Protein AF-A0A950J9W9-F1 (afdb_monomer_lite)

Radius of gyration: 36.57 Å; chains: 1; bounding box: 72×40×115 Å

Structure (mmCIF, N/CA/C/O backbone):
data_AF-A0A950J9W9-F1
#
_entry.id   AF-A0A950J9W9-F1
#
loop_
_atom_site.group_PDB
_atom_site.id
_atom_site.type_symbol
_atom_site.label_atom_id
_atom_site.label_alt_id
_atom_site.label_comp_id
_atom_site.label_asym_id
_atom_site.label_entity_id
_atom_site.label_seq_id
_atom_site.pdbx_PDB_ins_code
_atom_site.Cartn_x
_atom_site.Cartn_y
_atom_site.Cartn_z
_atom_site.occupancy
_atom_site.B_iso_or_equiv
_atom_site.auth_seq_id
_atom_site.auth_comp_id
_atom_site.auth_asym_id
_atom_site.auth_atom_id
_atom_site.pdbx_PDB_model_num
ATOM 1 N N . MET A 1 1 ? -28.286 -9.639 16.528 1.00 70.62 1 MET A N 1
ATOM 2 C CA . MET A 1 1 ? -27.445 -10.030 15.372 1.00 70.62 1 MET A CA 1
ATOM 3 C C . MET A 1 1 ? -26.321 -9.030 15.111 1.00 70.62 1 MET A C 1
ATOM 5 O O . MET A 1 1 ? -25.181 -9.459 15.050 1.00 70.62 1 MET A O 1
ATOM 9 N N . THR A 1 2 ? -26.588 -7.722 15.050 1.00 76.62 2 THR A N 1
ATOM 10 C CA . THR A 1 2 ? -25.563 -6.673 14.835 1.00 76.62 2 THR A CA 1
ATOM 11 C C . THR A 1 2 ? -24.412 -6.695 15.847 1.00 76.62 2 THR A C 1
ATOM 13 O O . THR A 1 2 ? -23.256 -6.643 15.444 1.00 76.62 2 THR A O 1
ATOM 16 N N . ALA A 1 3 ? -24.704 -6.865 17.142 1.00 80.56 3 ALA A N 1
ATOM 17 C CA . ALA A 1 3 ? -23.671 -6.970 18.179 1.00 80.56 3 ALA A CA 1
ATOM 18 C C . ALA A 1 3 ? -22.733 -8.172 17.964 1.00 80.56 3 ALA A C 1
ATOM 20 O O . ALA A 1 3 ? -21.520 -8.031 18.060 1.00 80.56 3 ALA A O 1
ATOM 21 N N . ALA A 1 4 ? -23.285 -9.337 17.607 1.00 82.19 4 ALA A N 1
ATOM 22 C CA . ALA A 1 4 ? -22.503 -10.549 17.353 1.00 82.19 4 ALA A CA 1
ATOM 23 C C . ALA A 1 4 ? -21.588 -10.401 16.126 1.00 82.19 4 ALA A C 1
ATOM 25 O O . ALA A 1 4 ? -20.446 -10.847 16.157 1.00 82.19 4 ALA A O 1
ATOM 26 N N . VAL A 1 5 ? -22.070 -9.730 15.072 1.00 82.12 5 VAL A N 1
ATOM 27 C CA . VAL A 1 5 ? -21.247 -9.392 13.902 1.00 82.12 5 VAL A CA 1
ATOM 28 C C . VAL A 1 5 ? -20.118 -8.438 14.299 1.00 82.12 5 VAL A C 1
ATOM 30 O O . VAL A 1 5 ? -18.979 -8.677 13.919 1.00 82.12 5 VAL A O 1
ATOM 33 N N . GLY A 1 6 ? -20.399 -7.413 15.113 1.00 79.62 6 GLY A N 1
ATOM 34 C CA . GLY A 1 6 ? -19.379 -6.490 15.625 1.00 79.62 6 GLY A CA 1
ATOM 35 C C . GLY A 1 6 ? -18.277 -7.200 16.418 1.00 79.62 6 GLY A C 1
ATOM 36 O O . GLY A 1 6 ? -17.106 -7.057 16.081 1.00 79.62 6 GLY A O 1
ATOM 37 N N . LEU A 1 7 ? -18.664 -8.040 17.384 1.00 85.25 7 LEU A N 1
ATOM 38 C CA . LEU A 1 7 ? -17.753 -8.875 18.179 1.00 85.25 7 LEU A CA 1
ATOM 39 C C . LEU A 1 7 ? -16.868 -9.765 17.293 1.00 85.25 7 LEU A C 1
ATOM 41 O O . LEU A 1 7 ? -15.654 -9.828 17.483 1.00 85.25 7 LEU A O 1
ATOM 45 N N . TYR A 1 8 ? -17.465 -10.439 16.305 1.00 87.50 8 TYR A N 1
ATOM 46 C CA . TYR A 1 8 ? -16.731 -11.306 15.384 1.00 87.50 8 TYR A CA 1
ATOM 47 C C . TYR A 1 8 ? -15.742 -10.527 14.512 1.00 87.50 8 TYR A C 1
ATOM 49 O O . TYR A 1 8 ? -14.589 -10.940 14.378 1.00 87.50 8 TYR A O 1
ATOM 57 N N . LEU A 1 9 ? -16.173 -9.407 13.923 1.00 81.19 9 LEU A N 1
ATOM 58 C CA . LEU A 1 9 ? -15.321 -8.570 13.077 1.00 81.19 9 LEU A CA 1
ATOM 59 C C . LEU A 1 9 ? -14.144 -8.004 13.872 1.00 81.19 9 LEU A C 1
ATOM 61 O O . LEU A 1 9 ? -13.006 -8.084 13.411 1.00 81.19 9 LEU A O 1
ATOM 65 N N . ASN A 1 10 ? -14.399 -7.504 15.082 1.00 83.06 10 ASN A N 1
ATOM 66 C CA . ASN A 1 10 ? -13.369 -6.944 15.946 1.00 83.06 10 ASN A CA 1
ATOM 67 C C . ASN A 1 10 ? -12.344 -8.007 16.377 1.00 83.06 10 ASN A C 1
ATOM 69 O O . ASN A 1 10 ? -11.137 -7.803 16.250 1.00 83.06 10 ASN A O 1
ATOM 73 N N . ALA A 1 11 ? -12.813 -9.185 16.798 1.00 86.38 11 ALA A N 1
ATOM 74 C CA . ALA A 1 11 ? -11.948 -10.301 17.178 1.00 86.38 11 ALA A CA 1
ATOM 75 C C . ALA A 1 11 ? -11.114 -10.822 15.999 1.00 86.38 11 ALA A C 1
ATOM 77 O O . ALA A 1 11 ? -9.908 -11.033 16.133 1.00 86.38 11 ALA A O 1
ATOM 78 N N . SER A 1 12 ? -11.743 -10.985 14.830 1.00 84.69 12 SER A N 1
ATOM 79 C CA . SER A 1 12 ? -11.080 -11.443 13.603 1.00 84.69 12 SER A CA 1
ATOM 80 C C . SER A 1 12 ? -10.023 -10.452 13.132 1.00 84.69 12 SER A C 1
ATOM 82 O O . SER A 1 12 ? -8.966 -10.846 12.645 1.00 84.69 12 SER A O 1
ATOM 84 N N . PHE A 1 13 ? -10.293 -9.156 13.276 1.00 81.69 13 PHE A N 1
ATOM 85 C CA . PHE A 1 13 ? -9.339 -8.113 12.940 1.00 81.69 13 PHE A CA 1
ATOM 86 C C . PHE A 1 13 ? -8.160 -8.081 13.908 1.00 81.69 13 PHE A C 1
ATOM 88 O O . PHE A 1 13 ? -7.008 -8.056 13.478 1.00 81.69 13 PHE A O 1
ATOM 95 N N . LEU A 1 14 ? -8.431 -8.141 15.212 1.00 80.62 14 LEU A N 1
ATOM 96 C CA . LEU A 1 14 ? -7.387 -8.123 16.229 1.00 80.62 14 LEU A CA 1
ATOM 97 C C . LEU A 1 14 ? -6.480 -9.353 16.162 1.00 80.62 14 LEU A C 1
ATOM 99 O O . LEU A 1 14 ? -5.267 -9.215 16.320 1.00 80.62 14 LEU A O 1
ATOM 103 N N . TRP A 1 15 ? -7.031 -10.518 15.811 1.00 86.75 15 TRP A N 1
ATOM 104 C CA . TRP A 1 15 ? -6.250 -11.721 15.518 1.00 86.75 15 TRP A CA 1
ATOM 105 C C . TRP A 1 15 ? -5.151 -11.474 14.476 1.00 86.75 15 TRP A C 1
ATOM 107 O O . TRP A 1 15 ? -4.017 -11.918 14.655 1.00 86.75 15 TRP A O 1
ATOM 117 N N . LYS A 1 16 ? -5.457 -10.726 13.404 1.00 82.31 16 LYS A N 1
ATOM 118 C CA . LYS A 1 16 ? -4.516 -10.456 12.302 1.00 82.31 16 LYS A CA 1
ATOM 119 C C . LYS A 1 16 ? -3.313 -9.593 12.710 1.00 82.31 16 LYS A C 1
ATOM 121 O O . LYS A 1 16 ? -2.330 -9.569 11.977 1.00 82.31 16 LYS A O 1
ATOM 126 N N . PHE A 1 17 ? -3.347 -8.912 13.860 1.00 76.62 17 PHE A N 1
ATOM 127 C CA . PHE A 1 17 ? -2.175 -8.185 14.372 1.00 76.62 17 PHE A CA 1
ATOM 128 C C . PHE A 1 17 ? -1.159 -9.078 15.085 1.00 76.62 17 PHE A C 1
ATOM 130 O O . PHE A 1 17 ? -0.028 -8.647 15.322 1.00 76.62 17 PHE A O 1
ATOM 137 N N . GLY A 1 18 ? -1.534 -10.312 15.426 1.00 77.44 18 GLY A N 1
ATOM 138 C CA . GLY A 1 18 ? -0.594 -11.289 15.945 1.00 77.44 18 GLY A CA 1
ATOM 139 C C . GLY A 1 18 ? 0.428 -11.668 14.881 1.00 77.44 18 GLY A C 1
ATOM 140 O O . GLY A 1 18 ? 0.075 -12.227 13.848 1.00 77.44 18 GLY A O 1
ATOM 141 N N . ARG A 1 19 ? 1.715 -11.405 15.135 1.00 74.00 19 ARG A N 1
ATOM 142 C CA . ARG A 1 19 ? 2.803 -11.917 14.276 1.00 74.00 19 ARG A CA 1
ATOM 143 C C . ARG A 1 19 ? 2.984 -13.431 14.416 1.00 74.00 19 ARG A C 1
ATOM 145 O O . ARG A 1 19 ? 3.614 -14.059 13.573 1.00 74.00 19 ARG A O 1
ATOM 152 N N . THR A 1 20 ? 2.448 -14.000 15.491 1.00 86.38 20 THR A N 1
ATOM 153 C CA . THR A 1 20 ? 2.426 -15.431 15.803 1.00 86.38 20 THR A CA 1
ATOM 154 C C . THR A 1 20 ? 0.989 -15.865 16.082 1.00 86.38 20 THR A C 1
ATOM 156 O O . THR A 1 20 ? 0.153 -15.035 16.444 1.00 86.38 20 THR A O 1
ATOM 159 N N . SER A 1 21 ? 0.694 -17.164 15.965 1.00 87.62 21 SER A N 1
ATOM 160 C CA . SER A 1 21 ? -0.635 -17.696 16.307 1.00 87.62 21 SER A CA 1
ATOM 161 C C . SER A 1 21 ? -1.025 -17.357 17.750 1.00 87.62 21 SER A C 1
ATOM 163 O O . SER A 1 21 ? -2.139 -16.909 17.995 1.00 87.62 21 SER A O 1
ATOM 165 N N . GLU A 1 22 ? -0.085 -17.484 18.688 1.00 87.44 22 GLU A N 1
ATOM 166 C CA . GLU A 1 22 ? -0.292 -17.184 20.108 1.00 87.44 22 GLU A CA 1
ATOM 167 C C . GLU A 1 22 ? -0.648 -15.711 20.348 1.00 87.44 22 GLU A C 1
ATOM 169 O O . GLU A 1 22 ? -1.631 -15.415 21.027 1.00 87.44 22 GLU A O 1
ATOM 174 N N . SER A 1 23 ? 0.096 -14.774 19.746 1.00 79.88 23 SER A N 1
ATOM 175 C CA . SER A 1 23 ? -0.214 -13.341 19.870 1.00 79.88 23 SER A CA 1
ATOM 176 C C . SER A 1 23 ? -1.547 -12.977 19.209 1.00 79.88 23 SER A C 1
ATOM 178 O O . SER A 1 23 ? -2.263 -12.118 19.723 1.00 79.88 23 SER A O 1
ATOM 180 N N . GLY A 1 24 ? -1.925 -13.673 18.132 1.00 85.31 24 GLY A N 1
ATOM 181 C CA . GLY A 1 24 ? -3.229 -13.519 17.484 1.00 85.31 24 GLY A CA 1
ATOM 182 C C . GLY A 1 24 ? -4.386 -13.902 18.407 1.00 85.31 24 GLY A C 1
ATOM 183 O O . GLY A 1 24 ? -5.331 -13.124 18.556 1.00 85.31 24 GLY A O 1
ATOM 184 N N . VAL A 1 25 ? -4.282 -15.044 19.103 1.00 91.06 25 VAL A N 1
ATOM 185 C CA . VAL A 1 25 ? -5.278 -15.467 20.109 1.00 91.06 25 VAL A CA 1
ATOM 186 C C . VAL A 1 25 ? -5.433 -14.400 21.184 1.00 91.06 25 VAL A C 1
ATOM 188 O O . VAL A 1 25 ? -6.555 -13.998 21.492 1.00 91.06 25 VAL A O 1
ATOM 191 N N . VAL A 1 26 ? -4.317 -13.919 21.736 1.00 86.94 26 VAL A N 1
ATOM 192 C CA . VAL A 1 26 ? -4.333 -12.926 22.818 1.00 86.94 26 VAL A CA 1
ATOM 193 C C . VAL A 1 26 ? -5.053 -11.654 22.374 1.00 86.94 26 VAL A C 1
ATOM 195 O O . VAL A 1 26 ? -5.950 -11.187 23.076 1.00 86.94 26 VAL A O 1
ATOM 198 N N . PHE A 1 27 ? -4.732 -11.117 21.195 1.00 81.94 27 PHE A N 1
ATOM 199 C CA . PHE A 1 27 ? -5.388 -9.906 20.703 1.00 81.94 27 PHE A CA 1
ATOM 200 C C . PHE A 1 27 ? -6.873 -10.110 20.400 1.00 81.94 27 PHE A C 1
ATOM 202 O O . PHE A 1 27 ? -7.680 -9.244 20.737 1.00 81.94 27 PHE A O 1
ATOM 209 N N . ALA A 1 28 ? -7.258 -11.253 19.830 1.00 87.50 28 ALA A N 1
ATOM 210 C CA . ALA A 1 28 ? -8.664 -11.567 19.587 1.00 87.50 28 ALA A CA 1
ATOM 211 C C . ALA A 1 28 ? -9.473 -11.631 20.892 1.00 87.50 28 ALA A C 1
ATOM 213 O O . ALA A 1 28 ? -10.564 -11.064 20.973 1.00 87.50 28 ALA A O 1
ATOM 214 N N . VAL A 1 29 ? -8.920 -12.265 21.933 1.00 90.44 29 VAL A N 1
ATOM 215 C CA . VAL A 1 29 ? -9.549 -12.338 23.261 1.00 90.44 29 VAL A CA 1
ATOM 216 C C . VAL A 1 29 ? -9.677 -10.949 23.882 1.00 90.44 29 VAL A C 1
ATOM 218 O O . VAL A 1 29 ? -10.748 -10.605 24.378 1.00 90.44 29 VAL A O 1
ATOM 221 N N . VAL A 1 30 ? -8.628 -10.122 23.813 1.00 84.44 30 VAL A N 1
ATOM 222 C CA . VAL A 1 30 ? -8.673 -8.730 24.294 1.00 84.44 30 VAL A CA 1
ATOM 223 C C . VAL A 1 30 ? -9.768 -7.935 23.576 1.00 84.44 30 VAL A C 1
ATOM 225 O O . VAL A 1 30 ? -10.511 -7.196 24.225 1.00 84.44 30 VAL A O 1
ATOM 228 N N . GLY A 1 31 ? -9.926 -8.127 22.265 1.00 84.69 31 GLY A N 1
ATOM 229 C CA . GLY A 1 31 ? -11.013 -7.541 21.478 1.00 84.69 31 GLY A CA 1
ATOM 230 C C . GLY A 1 31 ? -12.400 -7.932 21.973 1.00 84.69 31 GLY A C 1
ATOM 231 O O . GLY A 1 31 ? -13.208 -7.066 22.304 1.00 84.69 31 GLY A O 1
ATOM 232 N N . LEU A 1 32 ? -12.649 -9.239 22.100 1.00 89.12 32 LEU A N 1
ATOM 233 C CA . LEU A 1 32 ? -13.927 -9.768 22.590 1.00 89.12 32 LEU A CA 1
ATOM 234 C C . LEU A 1 32 ? -14.270 -9.257 23.991 1.00 89.12 32 LEU A C 1
ATOM 236 O O . LEU A 1 32 ? -15.418 -8.900 24.263 1.00 89.12 32 LEU A O 1
ATOM 240 N N . VAL A 1 33 ? -13.279 -9.211 24.883 1.00 86.69 33 VAL A N 1
ATOM 241 C CA . VAL A 1 33 ? -13.451 -8.675 26.237 1.00 86.69 33 VAL A CA 1
ATOM 242 C C . VAL A 1 33 ? -13.801 -7.190 26.176 1.00 86.69 33 VAL A C 1
ATOM 244 O O . VAL A 1 33 ? -14.748 -6.772 26.837 1.00 86.69 33 VAL A O 1
ATOM 247 N N . THR A 1 34 ? -13.104 -6.406 25.351 1.00 83.44 34 THR A N 1
ATOM 248 C CA . THR A 1 34 ? -13.356 -4.963 25.193 1.00 83.44 34 THR A CA 1
ATOM 249 C C . THR A 1 34 ? -14.779 -4.691 24.704 1.00 83.44 34 THR A C 1
ATOM 251 O O . THR A 1 34 ? -15.475 -3.852 25.275 1.00 83.44 34 THR A O 1
ATOM 254 N N . ASP A 1 35 ? -15.260 -5.456 23.725 1.00 86.56 35 ASP A N 1
ATOM 255 C CA . ASP A 1 35 ? -16.629 -5.322 23.215 1.00 86.56 35 ASP A CA 1
ATOM 256 C C . ASP A 1 35 ? -17.686 -5.805 24.212 1.00 86.56 35 ASP A C 1
ATOM 258 O O . ASP A 1 35 ? -18.763 -5.228 24.343 1.00 86.56 35 ASP A O 1
ATOM 262 N N . THR A 1 36 ? -17.388 -6.853 24.977 1.00 87.81 36 THR A N 1
ATOM 263 C CA . THR A 1 36 ? -18.293 -7.295 26.045 1.00 87.81 36 THR A CA 1
ATOM 264 C C . THR A 1 36 ? -18.419 -6.216 27.121 1.00 87.81 36 THR A C 1
ATOM 266 O O . THR A 1 36 ? -19.516 -5.947 27.615 1.00 87.81 36 THR A O 1
ATOM 269 N N . ILE A 1 37 ? -17.308 -5.554 27.456 1.00 84.56 37 ILE A N 1
ATOM 270 C CA . ILE A 1 37 ? -17.288 -4.433 28.394 1.00 84.56 37 ILE A CA 1
ATOM 271 C C . ILE A 1 37 ? -18.156 -3.288 27.870 1.00 84.56 37 ILE A C 1
ATOM 273 O O . ILE A 1 37 ? -19.017 -2.822 28.612 1.00 84.56 37 ILE A O 1
ATOM 277 N N . THR A 1 38 ? -17.993 -2.858 26.614 1.00 84.94 38 THR A N 1
ATOM 278 C CA . THR A 1 38 ? -18.795 -1.754 26.049 1.00 84.94 38 THR A CA 1
ATOM 279 C C . THR A 1 38 ? -20.291 -2.059 26.025 1.00 84.94 38 THR A C 1
ATOM 281 O O . THR A 1 38 ? -21.091 -1.144 26.207 1.00 84.94 38 THR A O 1
ATOM 284 N N . LEU A 1 39 ? -20.687 -3.327 25.882 1.00 87.38 39 LEU A N 1
ATOM 285 C CA . LEU A 1 39 ? -22.093 -3.734 25.941 1.00 87.38 39 LEU A CA 1
ATOM 286 C C . LEU A 1 39 ? -22.673 -3.710 27.363 1.00 87.38 39 LEU A C 1
ATOM 288 O O . LEU A 1 39 ? -23.832 -3.339 27.551 1.00 87.38 39 LEU A O 1
ATOM 292 N N . VAL A 1 40 ? -21.893 -4.109 28.371 1.00 88.25 40 VAL A N 1
ATOM 293 C CA . VAL A 1 40 ? -22.384 -4.271 29.751 1.00 88.25 40 VAL A CA 1
ATOM 294 C C . VAL A 1 40 ? -22.274 -2.978 30.565 1.00 88.25 40 VAL A C 1
ATOM 296 O O . VAL A 1 40 ? -23.136 -2.703 31.405 1.00 88.25 40 VAL A O 1
ATOM 299 N N . LEU A 1 41 ? -21.240 -2.164 30.327 1.00 86.88 41 LEU A N 1
ATOM 300 C CA . LEU A 1 41 ? -20.940 -1.001 31.165 1.00 86.88 41 LEU A CA 1
ATOM 301 C C . LEU A 1 41 ? -22.046 0.071 31.218 1.00 86.88 41 LEU A C 1
ATOM 303 O O . LEU A 1 41 ? -22.291 0.598 32.302 1.00 86.88 41 LEU A O 1
ATOM 307 N N . PRO A 1 42 ? -22.755 0.407 30.123 1.00 88.94 42 PRO A N 1
ATOM 308 C CA . PRO A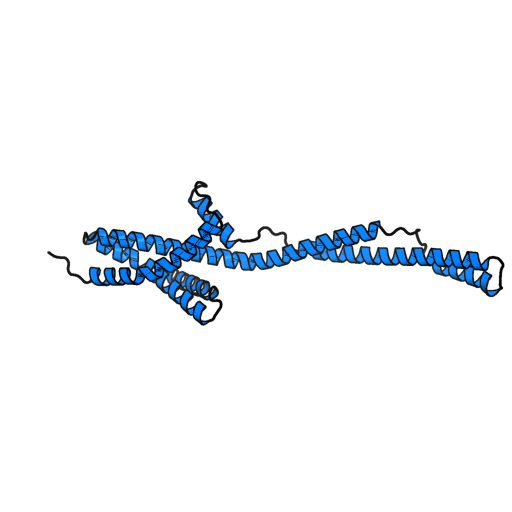 1 42 ? -23.821 1.408 30.175 1.00 88.94 42 PRO A CA 1
ATOM 309 C C . PRO A 1 42 ? -24.925 1.040 31.171 1.00 88.94 42 PRO A C 1
ATOM 311 O O . PRO A 1 42 ? -25.377 1.883 31.947 1.00 88.94 42 PRO A O 1
ATOM 314 N N . ALA A 1 43 ? -25.315 -0.239 31.207 1.00 89.62 43 ALA A N 1
ATOM 315 C CA . ALA A 1 43 ? -26.334 -0.725 32.129 1.00 89.62 43 ALA A CA 1
ATOM 316 C C . ALA A 1 43 ? -25.849 -0.671 33.588 1.00 89.62 43 ALA A C 1
ATOM 318 O O . ALA A 1 43 ? -26.592 -0.238 34.471 1.00 89.62 43 ALA A O 1
ATOM 319 N N . THR A 1 44 ? -24.594 -1.054 33.856 1.00 89.12 44 THR A N 1
ATOM 320 C CA . THR A 1 44 ? -24.036 -1.010 35.219 1.00 89.12 44 THR A CA 1
ATOM 321 C C . THR A 1 44 ? -23.881 0.423 35.723 1.00 89.12 44 THR A C 1
ATOM 323 O O . THR A 1 44 ? -24.225 0.703 36.872 1.00 89.12 44 THR A O 1
ATOM 326 N N . VAL A 1 45 ? -23.450 1.347 34.859 1.00 90.81 45 VAL A N 1
ATOM 327 C CA . VAL A 1 45 ? -23.366 2.782 35.156 1.00 90.81 45 VAL A CA 1
ATOM 328 C C . VAL A 1 45 ? -24.740 3.352 35.496 1.00 90.81 45 VAL A C 1
ATOM 330 O O . VAL A 1 45 ? -24.865 4.034 36.513 1.00 90.81 45 VAL A O 1
ATOM 333 N N . MET A 1 46 ? -25.782 3.036 34.717 1.00 90.38 46 MET A N 1
ATOM 334 C CA . MET A 1 46 ? -27.147 3.496 35.011 1.00 90.38 46 MET A CA 1
ATOM 335 C C . MET A 1 46 ? -27.632 3.012 36.382 1.00 90.38 46 MET A C 1
ATOM 337 O O . MET A 1 46 ? -28.161 3.805 37.162 1.00 90.38 46 MET A O 1
ATOM 341 N N . VAL A 1 47 ? -27.402 1.740 36.721 1.00 90.62 47 VAL A N 1
ATOM 342 C CA . VAL A 1 47 ? -27.787 1.188 38.031 1.00 90.62 47 VAL A CA 1
ATOM 343 C C . VAL A 1 47 ? -27.006 1.850 39.171 1.00 90.62 47 VAL A C 1
ATOM 345 O O . VAL A 1 47 ? -27.586 2.195 40.202 1.00 90.62 47 VAL A O 1
ATOM 348 N N . LEU A 1 48 ? -25.697 2.065 39.007 1.00 88.88 48 LEU A N 1
ATOM 349 C CA . LEU A 1 48 ? -24.865 2.745 40.008 1.00 88.88 48 LEU A CA 1
ATOM 350 C C . LEU A 1 48 ? -25.289 4.202 40.210 1.00 88.88 48 LEU A C 1
ATOM 352 O O . LEU A 1 48 ? -25.308 4.684 41.346 1.00 88.88 48 LEU A O 1
ATOM 356 N N . TRP A 1 49 ? -25.668 4.878 39.126 1.00 91.50 49 TRP A N 1
ATOM 357 C CA . TRP A 1 49 ? -26.185 6.239 39.163 1.00 91.50 49 TRP A CA 1
ATOM 358 C C . TRP A 1 49 ? -27.511 6.316 39.926 1.00 91.50 49 TRP A C 1
ATOM 360 O O . TRP A 1 49 ? -27.649 7.142 40.827 1.00 91.50 49 TRP A O 1
ATOM 370 N N . GLN A 1 50 ? -28.453 5.409 39.636 1.00 92.75 50 GLN A N 1
ATOM 371 C CA . GLN A 1 50 ? -29.739 5.315 40.340 1.00 92.75 50 GLN A CA 1
ATOM 372 C C . GLN A 1 50 ? -29.577 4.989 41.832 1.00 92.75 50 GLN A C 1
ATOM 374 O O . GLN A 1 50 ? -30.341 5.479 42.656 1.00 92.75 50 GLN A O 1
ATOM 379 N N . ARG A 1 51 ? -28.552 4.210 42.202 1.00 90.38 51 ARG A N 1
ATOM 380 C CA . ARG A 1 51 ? -28.206 3.906 43.604 1.00 90.38 51 ARG A CA 1
ATOM 381 C C . ARG A 1 51 ? -27.394 5.010 44.294 1.00 90.38 51 ARG A C 1
ATOM 383 O O . ARG A 1 51 ? -26.804 4.762 45.344 1.00 90.38 51 ARG A O 1
ATOM 390 N N . SER A 1 52 ? -27.315 6.205 43.706 1.00 89.56 52 SER A N 1
ATOM 391 C CA . SER A 1 52 ? -26.575 7.364 44.227 1.00 89.56 52 SER A CA 1
ATOM 392 C C . SER A 1 52 ? -25.069 7.137 44.428 1.00 89.56 52 SER A C 1
ATOM 394 O O . SER A 1 52 ? -24.393 7.954 45.052 1.00 89.56 52 SER A O 1
ATOM 396 N N . ARG A 1 53 ? -24.487 6.080 43.844 1.00 87.69 53 ARG A N 1
ATOM 397 C CA . ARG A 1 53 ? -23.043 5.793 43.903 1.00 87.69 53 ARG A CA 1
ATOM 398 C C . ARG A 1 53 ? -22.304 6.545 42.794 1.00 87.69 53 ARG A C 1
ATOM 400 O O . ARG A 1 53 ? -21.660 5.947 41.934 1.00 87.69 53 ARG A O 1
ATOM 407 N N . ARG A 1 54 ? -22.401 7.879 42.818 1.00 88.94 54 ARG A N 1
ATOM 408 C CA . ARG A 1 54 ? -21.936 8.767 41.734 1.00 88.94 54 ARG A CA 1
ATOM 409 C C . ARG A 1 54 ? -20.447 8.617 41.414 1.00 88.94 54 ARG A C 1
ATOM 411 O O . ARG A 1 54 ? -20.093 8.639 40.245 1.00 88.94 54 ARG A O 1
ATOM 418 N N . GLY A 1 55 ? -19.594 8.396 42.418 1.00 88.94 55 GLY A N 1
ATOM 419 C CA . GLY A 1 55 ? -18.157 8.181 42.199 1.00 88.94 55 GLY A CA 1
ATOM 420 C C . GLY A 1 55 ? -17.863 6.960 41.321 1.00 88.94 55 GLY A C 1
ATOM 421 O O . GLY A 1 55 ? -17.106 7.062 40.362 1.00 88.94 55 GLY A O 1
ATOM 422 N N . LEU A 1 56 ? -18.529 5.832 41.589 1.00 85.56 56 LEU A N 1
ATOM 423 C CA . LEU A 1 56 ? -18.394 4.612 40.784 1.00 85.56 56 LEU A CA 1
ATOM 424 C C . LEU A 1 56 ? -19.056 4.747 39.408 1.00 85.56 56 LEU A C 1
ATOM 426 O O . LEU A 1 56 ? -18.579 4.190 38.426 1.00 85.56 56 LEU A O 1
ATOM 430 N N . ALA A 1 57 ? -20.155 5.496 39.321 1.00 86.31 57 ALA A N 1
ATOM 431 C CA . ALA A 1 57 ? -20.784 5.767 38.037 1.00 86.31 57 ALA A CA 1
ATOM 432 C C . ALA A 1 57 ? -19.887 6.643 37.139 1.00 86.31 57 ALA A C 1
ATOM 434 O O . ALA A 1 57 ? -19.773 6.367 35.950 1.00 86.31 57 ALA A O 1
ATOM 435 N N . LEU A 1 58 ? -19.195 7.641 37.705 1.00 90.06 58 LEU A N 1
ATOM 436 C CA . LEU A 1 58 ? -18.237 8.481 36.977 1.00 90.06 58 LEU A CA 1
ATOM 437 C C . LEU A 1 58 ? -17.028 7.685 36.474 1.00 90.06 58 LEU A C 1
ATOM 439 O O . LEU A 1 58 ? -16.646 7.839 35.313 1.00 90.06 58 LEU A O 1
ATOM 443 N N . THR A 1 59 ? -16.451 6.806 37.301 1.00 87.62 59 THR A N 1
ATOM 444 C CA . THR A 1 59 ? -15.354 5.934 36.847 1.00 87.62 59 THR A CA 1
ATOM 445 C C . THR A 1 59 ? -15.821 4.984 35.747 1.00 87.62 59 THR A C 1
ATOM 447 O O . THR A 1 59 ? -15.106 4.793 34.765 1.00 87.62 59 THR A O 1
ATOM 450 N N . GLY A 1 60 ? -17.046 4.459 35.852 1.00 86.06 60 GLY A N 1
ATOM 451 C CA . GLY A 1 60 ? -17.663 3.652 34.803 1.00 86.06 60 GLY A CA 1
ATOM 452 C C . GLY A 1 60 ? -17.847 4.435 33.500 1.00 86.06 60 GLY A C 1
ATOM 453 O O . GLY A 1 60 ? -17.434 3.961 32.449 1.00 86.06 60 GLY A O 1
ATOM 454 N N . CYS A 1 61 ? -18.358 5.669 33.545 1.00 88.69 61 CYS A N 1
ATOM 455 C CA . CYS A 1 61 ? -18.437 6.529 32.357 1.00 88.69 61 CYS A CA 1
ATOM 456 C C . CYS A 1 61 ? -17.070 6.721 31.678 1.00 88.69 61 CYS A C 1
ATOM 458 O O . CYS A 1 61 ? -16.980 6.625 30.455 1.00 88.69 61 CYS A O 1
ATOM 460 N N . GLY A 1 62 ? -16.006 6.951 32.455 1.00 86.44 62 GLY A N 1
ATOM 461 C CA . GLY A 1 62 ? -14.647 7.090 31.920 1.00 86.44 62 GLY A CA 1
ATOM 462 C C . GLY A 1 62 ? -14.152 5.818 31.227 1.00 86.44 62 GLY A C 1
ATOM 463 O O . GLY A 1 62 ? -13.665 5.872 30.099 1.00 86.44 62 GLY A O 1
ATOM 464 N N . MET A 1 63 ? -14.342 4.658 31.861 1.00 83.38 63 MET A N 1
ATOM 465 C CA . MET A 1 63 ? -14.001 3.357 31.273 1.00 83.38 63 MET A CA 1
ATOM 466 C C . MET A 1 63 ? -14.782 3.079 29.985 1.00 83.38 63 MET A C 1
ATOM 468 O O . MET A 1 63 ? -14.207 2.606 29.007 1.00 83.38 63 MET A O 1
ATOM 472 N N . TYR A 1 64 ? -16.076 3.409 29.966 1.00 86.69 64 TYR A N 1
ATOM 473 C CA . TYR A 1 64 ? -16.910 3.272 28.776 1.00 86.69 64 TYR A CA 1
ATOM 474 C C . TYR A 1 64 ? -16.385 4.133 27.625 1.00 86.69 64 TYR A C 1
ATOM 476 O O . TYR A 1 64 ? -16.244 3.632 26.513 1.00 86.69 64 TYR A O 1
ATOM 484 N N . ALA A 1 65 ? -16.031 5.394 27.890 1.00 84.31 65 ALA A N 1
ATOM 485 C CA . ALA A 1 65 ? -15.485 6.288 26.871 1.00 84.31 65 ALA A CA 1
ATOM 486 C C . ALA A 1 65 ? -14.182 5.745 26.255 1.00 84.31 65 ALA A C 1
ATOM 488 O O . ALA A 1 65 ? -14.041 5.745 25.033 1.00 84.31 65 ALA A O 1
ATOM 489 N N . ILE A 1 66 ? -13.265 5.222 27.079 1.00 81.00 66 ILE A N 1
ATOM 490 C CA . ILE A 1 66 ? -12.013 4.602 26.606 1.00 81.00 66 ILE A CA 1
ATOM 491 C C . ILE A 1 66 ? -12.307 3.366 25.752 1.00 81.00 66 ILE A C 1
ATOM 493 O O . ILE A 1 66 ? -11.746 3.213 24.667 1.00 81.00 66 ILE A O 1
ATOM 497 N N . ALA A 1 67 ? -13.193 2.487 26.224 1.00 81.31 67 ALA A N 1
ATOM 498 C CA . ALA A 1 67 ? -13.528 1.258 25.519 1.00 81.31 67 ALA A CA 1
ATOM 499 C C . ALA A 1 67 ? -14.200 1.550 24.163 1.00 81.31 67 ALA A C 1
ATOM 501 O O . ALA A 1 67 ? -13.817 0.966 23.154 1.00 81.31 67 ALA A O 1
ATOM 502 N N . VAL A 1 68 ? -15.114 2.527 24.107 1.00 81.38 68 VAL A N 1
ATOM 503 C CA . VAL A 1 68 ? -15.725 2.999 22.852 1.00 81.38 68 VAL A CA 1
ATOM 504 C C . VAL A 1 68 ? -14.681 3.588 21.906 1.00 81.38 68 VAL A C 1
ATOM 506 O O . VAL A 1 68 ? -14.695 3.257 20.723 1.00 81.38 68 VAL A O 1
ATOM 509 N N . ALA A 1 69 ? -13.759 4.419 22.398 1.00 78.75 69 ALA A N 1
ATOM 510 C CA . ALA A 1 69 ? -12.691 4.980 21.571 1.00 78.75 69 ALA A CA 1
ATOM 511 C C . ALA A 1 69 ? -11.815 3.879 20.949 1.00 78.75 69 ALA A C 1
ATOM 513 O O . ALA A 1 69 ? -11.483 3.946 19.767 1.00 78.75 69 ALA A O 1
ATOM 514 N N . MET A 1 70 ? -11.503 2.829 21.714 1.00 78.00 70 MET A N 1
ATOM 515 C CA . MET A 1 70 ? -10.743 1.679 21.224 1.00 78.00 70 MET A CA 1
ATOM 516 C C . MET A 1 70 ? -11.515 0.851 20.202 1.00 78.00 70 MET A C 1
ATOM 518 O O . MET A 1 70 ? -10.960 0.519 19.152 1.00 78.00 70 MET A O 1
ATOM 522 N N . THR A 1 71 ? -12.792 0.552 20.455 1.00 79.75 71 THR A N 1
ATOM 523 C CA . THR A 1 71 ? -13.643 -0.149 19.485 1.00 79.75 71 THR A CA 1
ATOM 524 C C . THR A 1 71 ? -13.778 0.667 18.195 1.00 79.75 71 THR A C 1
ATOM 526 O O . THR A 1 71 ? -13.658 0.103 17.111 1.00 79.75 71 THR A O 1
ATOM 529 N N . LEU A 1 72 ? -13.937 1.993 18.280 1.00 77.62 72 LEU A N 1
ATOM 530 C CA . LEU A 1 72 ? -13.977 2.878 17.110 1.00 77.62 72 LEU A CA 1
ATOM 531 C C . LEU A 1 72 ? -12.661 2.866 16.334 1.00 77.62 72 LEU A C 1
ATOM 533 O O . LEU A 1 72 ? -12.684 2.683 15.121 1.00 77.62 72 LEU A O 1
ATOM 537 N N . LEU A 1 73 ? -11.519 3.004 17.011 1.00 75.06 73 LEU A N 1
ATOM 538 C CA . LEU A 1 73 ? -10.208 2.957 16.360 1.00 75.06 73 LEU A CA 1
ATOM 539 C C . LEU A 1 73 ? -9.985 1.615 15.656 1.00 75.06 73 LEU A C 1
ATOM 541 O O . LEU A 1 73 ? -9.437 1.560 14.558 1.00 75.06 73 LEU A O 1
ATOM 545 N N . THR A 1 74 ? -10.452 0.534 16.273 1.00 74.81 74 THR A N 1
ATOM 546 C CA . THR A 1 74 ? -10.317 -0.817 15.733 1.00 74.81 74 THR A CA 1
ATOM 547 C C . THR A 1 74 ? -11.254 -1.047 14.546 1.00 74.81 74 THR A C 1
ATOM 549 O O . THR A 1 74 ? -10.830 -1.598 13.534 1.00 74.81 74 THR A O 1
ATOM 552 N N . ALA A 1 75 ? -12.490 -0.549 14.607 1.00 71.62 75 ALA A N 1
ATOM 553 C CA . ALA A 1 75 ? -13.435 -0.579 13.494 1.00 71.62 75 ALA A CA 1
ATOM 554 C C . ALA A 1 75 ? -12.956 0.269 12.306 1.00 71.62 75 ALA A C 1
ATOM 556 O O . ALA A 1 75 ? -13.031 -0.184 11.166 1.00 71.62 75 ALA A O 1
ATOM 557 N N . VAL A 1 76 ? -12.413 1.464 12.568 1.00 71.62 76 VAL A N 1
ATOM 558 C CA . VAL A 1 76 ? -11.772 2.312 11.552 1.00 71.62 76 VAL A CA 1
ATOM 559 C C . VAL A 1 76 ? -10.563 1.598 10.961 1.00 71.62 76 VAL A C 1
ATOM 561 O O . VAL A 1 76 ? -10.437 1.555 9.745 1.00 71.62 76 VAL A O 1
ATOM 564 N N . GLY A 1 77 ? -9.723 0.968 11.785 1.00 64.69 77 GLY A N 1
ATOM 565 C CA . GLY A 1 77 ? -8.589 0.172 11.320 1.00 64.69 77 GLY A CA 1
ATOM 566 C C . GLY A 1 77 ? -9.011 -1.015 10.454 1.00 64.69 77 GLY A C 1
ATOM 567 O O . GLY A 1 77 ? -8.379 -1.273 9.436 1.00 64.69 77 GLY A O 1
ATOM 568 N N . PHE A 1 78 ? -10.087 -1.722 10.805 1.00 66.38 78 PHE A N 1
ATOM 569 C CA . PHE A 1 78 ? -10.624 -2.818 9.998 1.00 66.38 78 PHE A CA 1
ATOM 570 C C . PHE A 1 78 ? -11.189 -2.308 8.673 1.00 66.38 78 PHE A C 1
ATOM 572 O O . PHE A 1 78 ? -10.879 -2.866 7.622 1.00 66.38 78 PHE A O 1
ATOM 579 N N . ALA A 1 79 ? -11.995 -1.244 8.711 1.00 65.81 79 ALA A N 1
ATOM 580 C CA . ALA A 1 79 ? -12.550 -0.622 7.516 1.00 65.81 79 ALA A CA 1
ATOM 581 C C . ALA A 1 79 ? -11.431 -0.137 6.590 1.00 65.81 79 ALA A C 1
ATOM 583 O O . ALA A 1 79 ? -11.435 -0.495 5.418 1.00 65.81 79 ALA A O 1
ATOM 584 N N . ALA A 1 80 ? -10.440 0.567 7.142 1.00 59.59 80 ALA A N 1
ATOM 585 C CA . ALA A 1 80 ? -9.236 0.970 6.436 1.00 59.59 80 ALA A CA 1
ATOM 586 C C . ALA A 1 80 ? -8.511 -0.252 5.877 1.00 59.59 80 ALA A C 1
ATOM 588 O O . ALA A 1 80 ? -8.396 -0.337 4.681 1.00 59.59 80 ALA A O 1
ATOM 589 N N . THR A 1 81 ? -8.195 -1.296 6.648 1.00 56.88 81 THR A N 1
ATOM 590 C CA . THR A 1 81 ? -7.489 -2.488 6.119 1.00 56.88 81 THR A CA 1
ATOM 591 C C . THR A 1 81 ? -8.212 -3.178 4.963 1.00 56.88 81 THR A C 1
ATOM 593 O O . THR A 1 81 ? -7.565 -3.644 4.042 1.00 56.88 81 THR A O 1
ATOM 596 N N . ASN A 1 82 ? -9.544 -3.267 4.976 1.00 57.00 82 ASN A N 1
ATOM 597 C CA . ASN A 1 82 ? -10.273 -3.873 3.852 1.00 57.00 82 ASN A CA 1
ATOM 598 C C . ASN A 1 82 ? -10.347 -2.930 2.643 1.00 57.00 82 ASN A C 1
ATOM 600 O O . ASN A 1 82 ? -10.351 -3.385 1.500 1.00 57.00 82 ASN A O 1
ATOM 604 N N . ILE A 1 83 ? -10.381 -1.621 2.891 1.00 51.56 83 ILE A N 1
ATOM 605 C CA . ILE A 1 83 ? -10.161 -0.602 1.864 1.00 51.56 83 ILE A CA 1
ATOM 606 C C . ILE A 1 83 ? -8.699 -0.666 1.377 1.00 51.56 83 ILE A C 1
ATOM 608 O O . ILE A 1 83 ? -8.454 -0.450 0.196 1.00 51.56 83 ILE A O 1
ATOM 612 N N . ASP A 1 84 ? -7.761 -1.081 2.226 1.00 42.72 84 ASP A N 1
ATOM 613 C CA . ASP A 1 84 ? -6.319 -1.051 2.002 1.00 42.72 84 ASP A CA 1
ATOM 614 C C . ASP A 1 84 ? -5.800 -2.312 1.361 1.00 42.72 84 ASP A C 1
ATOM 616 O O . ASP A 1 84 ? -4.881 -2.221 0.583 1.00 42.72 84 ASP A O 1
ATOM 620 N N . ASP A 1 85 ? -6.399 -3.476 1.577 1.00 46.53 85 ASP A N 1
ATOM 621 C CA . ASP A 1 85 ? -6.148 -4.662 0.760 1.00 46.53 85 ASP A CA 1
ATOM 622 C C . ASP A 1 85 ? -6.636 -4.394 -0.673 1.00 46.53 85 ASP A C 1
ATOM 624 O O . ASP A 1 85 ? -5.985 -4.769 -1.654 1.00 46.53 85 ASP A O 1
ATOM 628 N N . ALA A 1 86 ? -7.732 -3.636 -0.807 1.00 47.97 86 ALA A N 1
ATOM 629 C CA . ALA A 1 86 ? -8.144 -3.093 -2.090 1.00 47.97 86 ALA A CA 1
ATOM 630 C C . ALA A 1 86 ? -7.181 -2.002 -2.604 1.00 47.97 86 ALA A C 1
ATOM 632 O O . ALA A 1 86 ? -7.079 -1.864 -3.819 1.00 47.97 86 ALA A O 1
ATOM 633 N N . VAL A 1 87 ? -6.445 -1.276 -1.743 1.00 44.66 87 VAL A N 1
ATOM 634 C CA . VAL A 1 87 ? -5.427 -0.255 -2.101 1.00 44.66 87 VAL A CA 1
ATOM 635 C C . VAL A 1 87 ? -3.988 -0.801 -2.210 1.00 44.66 87 VAL A C 1
ATOM 637 O O . VAL A 1 87 ? -3.191 -0.254 -2.949 1.00 44.66 87 VAL A O 1
ATOM 640 N N . ALA A 1 88 ? -3.624 -1.944 -1.649 1.00 43.41 88 ALA A N 1
ATOM 641 C CA . ALA A 1 88 ? -2.298 -2.551 -1.761 1.00 43.41 88 ALA A CA 1
ATOM 642 C C . ALA A 1 88 ? -2.142 -3.202 -3.139 1.00 43.41 88 ALA A C 1
ATOM 644 O O . ALA A 1 88 ? -1.099 -3.092 -3.787 1.00 43.41 88 ALA A O 1
ATOM 645 N N . GLY A 1 89 ? -3.236 -3.772 -3.661 1.00 55.19 89 GLY A N 1
ATOM 646 C CA . GLY A 1 89 ? -3.355 -4.056 -5.091 1.00 55.19 89 GLY A CA 1
ATOM 647 C C . GLY A 1 89 ? -3.198 -2.793 -5.949 1.00 55.19 89 GLY A C 1
ATOM 648 O O . GLY A 1 89 ? -2.701 -2.867 -7.072 1.00 55.19 89 GLY A O 1
ATOM 649 N N . ARG A 1 90 ? -3.555 -1.622 -5.404 1.00 52.19 90 ARG A N 1
ATOM 650 C CA . ARG A 1 90 ? -3.391 -0.318 -6.051 1.00 52.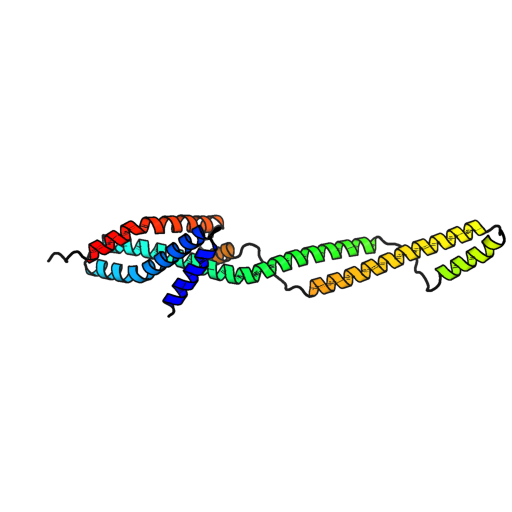19 90 ARG A CA 1
ATOM 651 C C . ARG A 1 90 ? -1.939 0.198 -5.963 1.00 52.19 90 ARG A C 1
ATOM 653 O O . ARG A 1 90 ? -1.419 0.679 -6.964 1.00 52.19 90 ARG A O 1
ATOM 660 N N . ASP A 1 91 ? -1.220 0.003 -4.865 1.00 51.06 91 ASP A N 1
ATOM 661 C CA . ASP A 1 91 ? 0.190 0.401 -4.740 1.00 51.06 91 ASP A CA 1
ATOM 662 C C . ASP A 1 91 ? 1.126 -0.458 -5.586 1.00 51.06 91 ASP A C 1
ATOM 664 O O . ASP A 1 91 ? 1.997 0.072 -6.276 1.00 51.06 91 ASP A O 1
ATOM 668 N N . ALA A 1 92 ? 0.905 -1.775 -5.627 1.00 64.81 92 ALA A N 1
ATOM 669 C CA . ALA A 1 92 ? 1.616 -2.650 -6.556 1.00 64.81 92 ALA A CA 1
ATOM 670 C C . ALA A 1 92 ? 1.361 -2.233 -8.016 1.00 64.81 92 ALA A C 1
ATOM 672 O O . ALA A 1 92 ? 2.288 -2.213 -8.830 1.00 64.81 92 ALA A O 1
ATOM 673 N N . ALA A 1 93 ? 0.125 -1.834 -8.342 1.00 65.88 93 ALA A N 1
ATOM 674 C CA . ALA A 1 93 ? -0.213 -1.284 -9.651 1.00 65.88 93 ALA A CA 1
ATOM 675 C C . ALA A 1 93 ? 0.453 0.082 -9.905 1.00 65.88 93 ALA A C 1
ATOM 677 O O . ALA A 1 93 ? 0.924 0.318 -11.014 1.00 65.88 93 ALA A O 1
ATOM 678 N N . SER A 1 94 ? 0.557 0.954 -8.899 1.00 62.91 94 SER A N 1
ATOM 679 C CA . SER A 1 94 ? 1.210 2.268 -8.985 1.00 62.91 94 SER A CA 1
ATOM 680 C C . SER A 1 94 ? 2.725 2.151 -9.178 1.00 62.91 94 SER A C 1
ATOM 682 O O . SER A 1 94 ? 3.271 2.729 -10.117 1.00 62.91 94 SER A O 1
ATOM 684 N N . ALA A 1 95 ? 3.402 1.326 -8.374 1.00 73.44 95 ALA A N 1
ATOM 685 C CA . ALA A 1 95 ? 4.826 1.034 -8.532 1.00 73.44 95 ALA A CA 1
ATOM 686 C C . ALA A 1 95 ? 5.108 0.429 -9.912 1.00 73.44 95 ALA A C 1
ATOM 688 O O . ALA A 1 95 ? 6.022 0.862 -10.614 1.00 73.44 95 ALA A O 1
ATOM 689 N N . ARG A 1 96 ? 4.259 -0.509 -10.358 1.00 80.00 96 ARG A N 1
ATOM 690 C CA . ARG A 1 96 ? 4.346 -1.072 -11.708 1.00 80.00 96 ARG A CA 1
ATOM 691 C C . ARG A 1 96 ? 4.158 -0.006 -12.788 1.00 80.00 96 ARG A C 1
ATOM 693 O O . ARG A 1 96 ? 4.862 -0.045 -13.795 1.00 80.00 96 ARG A O 1
ATOM 700 N N . ARG A 1 97 ? 3.240 0.941 -12.579 1.00 79.31 97 ARG A N 1
ATOM 701 C CA . ARG A 1 97 ? 2.988 2.068 -13.483 1.00 79.31 97 ARG A CA 1
ATOM 702 C C . ARG A 1 97 ? 4.201 2.990 -13.586 1.00 79.31 97 ARG A C 1
ATOM 704 O O . ARG A 1 97 ? 4.579 3.340 -14.698 1.00 79.31 97 ARG A O 1
ATOM 711 N N . ALA A 1 98 ? 4.821 3.334 -12.458 1.00 79.00 98 ALA A N 1
ATOM 712 C CA . ALA A 1 98 ? 6.029 4.155 -12.412 1.00 79.00 98 ALA A CA 1
ATOM 713 C C . ALA A 1 98 ? 7.195 3.477 -13.146 1.00 79.00 98 ALA A C 1
ATOM 715 O O . ALA A 1 98 ? 7.775 4.074 -14.046 1.00 79.00 98 ALA A O 1
ATOM 716 N N . THR A 1 99 ? 7.457 2.194 -12.864 1.00 89.25 99 THR A N 1
ATOM 717 C CA . THR A 1 99 ? 8.503 1.431 -13.567 1.00 89.25 99 THR A CA 1
ATOM 718 C C . THR A 1 99 ? 8.264 1.379 -15.077 1.00 89.25 99 THR A C 1
ATOM 720 O O . THR A 1 99 ? 9.191 1.590 -15.854 1.00 89.25 99 THR A O 1
ATOM 723 N N . LEU A 1 100 ? 7.023 1.127 -15.511 1.00 90.06 100 LEU A N 1
ATOM 724 C CA . LEU A 1 100 ? 6.679 1.125 -16.936 1.00 90.06 100 LEU A CA 1
ATOM 725 C C . LEU A 1 100 ? 6.872 2.504 -17.575 1.00 90.06 100 LEU A C 1
ATOM 727 O O . LEU A 1 100 ? 7.348 2.587 -18.703 1.00 90.06 100 LEU A O 1
ATOM 731 N N . HIS A 1 101 ? 6.510 3.578 -16.873 1.00 88.94 101 HIS A N 1
ATOM 732 C CA . HIS A 1 101 ? 6.690 4.937 -17.370 1.00 88.94 101 HIS A CA 1
ATOM 733 C C . HIS A 1 101 ? 8.173 5.285 -17.549 1.00 88.94 101 HIS A C 1
ATOM 735 O O . HIS A 1 101 ? 8.562 5.745 -18.623 1.00 88.94 101 HIS A O 1
ATOM 741 N N . ASP A 1 102 ? 9.001 4.994 -16.545 1.00 90.69 102 ASP A N 1
ATOM 742 C CA . ASP A 1 102 ? 10.447 5.226 -16.590 1.00 90.69 102 ASP A CA 1
ATOM 743 C C . ASP A 1 102 ? 11.113 4.422 -17.715 1.00 90.69 102 ASP A C 1
ATOM 745 O O . ASP A 1 102 ? 11.955 4.941 -18.452 1.00 90.69 102 ASP A O 1
ATOM 749 N N . ASP A 1 103 ? 10.694 3.168 -17.906 1.00 93.50 103 ASP A N 1
ATOM 750 C CA . ASP A 1 103 ? 11.176 2.325 -18.998 1.00 93.50 103 ASP A CA 1
ATOM 751 C C . ASP A 1 103 ? 10.804 2.895 -20.377 1.00 93.50 103 ASP A C 1
ATOM 753 O O . ASP A 1 103 ? 11.655 2.923 -21.268 1.00 93.50 103 ASP A O 1
ATOM 757 N N . ILE A 1 104 ? 9.574 3.394 -20.555 1.00 94.75 104 ILE A N 1
ATOM 758 C CA . ILE A 1 104 ? 9.133 4.032 -21.807 1.00 94.75 104 ILE A CA 1
ATOM 759 C C . ILE A 1 104 ? 9.951 5.295 -22.083 1.00 94.75 104 ILE A C 1
ATOM 761 O O . ILE A 1 104 ? 10.389 5.504 -23.215 1.00 94.75 104 ILE A O 1
ATOM 765 N N . VAL A 1 105 ? 10.176 6.139 -21.071 1.00 94.44 105 VAL A N 1
ATOM 766 C CA . VAL A 1 105 ? 11.000 7.352 -21.205 1.00 94.44 105 VAL A CA 1
ATOM 767 C C . VAL A 1 105 ? 12.428 6.983 -21.603 1.00 94.44 105 VAL A C 1
ATOM 769 O O . VAL A 1 105 ? 12.971 7.567 -22.545 1.00 94.44 105 VAL A O 1
ATOM 772 N N . ARG A 1 106 ? 13.014 5.966 -20.956 1.00 95.75 106 ARG A N 1
ATOM 773 C CA . ARG A 1 106 ? 14.344 5.452 -21.305 1.00 95.75 106 ARG A CA 1
ATOM 774 C C . ARG A 1 106 ? 14.389 4.960 -22.752 1.00 95.75 106 ARG A C 1
ATOM 776 O O . ARG A 1 106 ? 15.251 5.406 -23.503 1.00 95.75 106 ARG A O 1
ATOM 783 N N . LEU A 1 107 ? 13.441 4.124 -23.178 1.00 96.06 107 LEU A N 1
ATOM 784 C CA . LEU A 1 107 ? 13.377 3.620 -24.555 1.00 96.06 107 LEU A CA 1
ATOM 785 C C . LEU A 1 107 ? 13.197 4.742 -25.583 1.00 96.06 107 LEU A C 1
ATOM 787 O O . LEU A 1 107 ? 13.856 4.728 -26.620 1.00 96.06 107 LEU A O 1
ATOM 791 N N . LYS A 1 108 ? 12.364 5.748 -25.292 1.00 95.19 108 LYS A N 1
ATOM 792 C CA . LYS A 1 108 ? 12.209 6.927 -26.159 1.00 95.19 108 LYS A CA 1
ATOM 793 C C . LYS A 1 108 ? 13.518 7.705 -26.283 1.00 95.19 108 LYS A C 1
ATOM 795 O O . LYS A 1 108 ? 13.877 8.106 -27.387 1.00 95.19 108 LYS A O 1
ATOM 800 N N . SER A 1 109 ? 14.264 7.857 -25.188 1.00 95.19 109 SER A N 1
ATOM 801 C CA . SER A 1 109 ? 15.584 8.497 -25.227 1.00 95.19 109 SER A CA 1
ATOM 802 C C . SER A 1 109 ? 16.591 7.701 -26.072 1.00 95.19 109 SER A C 1
ATOM 804 O O . SER A 1 109 ? 17.250 8.272 -26.942 1.00 95.19 109 SER A O 1
ATOM 806 N N . GLU A 1 110 ? 16.637 6.371 -25.916 1.00 94.56 110 GLU A N 1
ATOM 807 C CA . GLU A 1 110 ? 17.481 5.486 -26.730 1.00 94.56 110 GLU A CA 1
ATOM 808 C C . GLU A 1 110 ? 17.112 5.588 -28.214 1.00 94.56 110 GLU A C 1
ATOM 810 O O . GLU A 1 110 ? 17.991 5.702 -29.069 1.00 94.56 110 GLU A O 1
ATOM 815 N N . ARG A 1 111 ? 15.810 5.631 -28.522 1.00 94.69 111 ARG A N 1
ATOM 816 C CA . ARG A 1 111 ? 15.299 5.758 -29.888 1.00 94.69 111 ARG A CA 1
ATOM 817 C C . ARG A 1 111 ? 15.744 7.048 -30.567 1.00 94.69 111 ARG A C 1
ATOM 819 O O . ARG A 1 111 ? 16.101 7.008 -31.744 1.00 94.69 111 ARG A O 1
ATOM 826 N N . THR A 1 112 ? 15.730 8.169 -29.841 1.00 93.31 112 THR A N 1
ATOM 827 C CA . THR A 1 112 ? 16.177 9.474 -30.361 1.00 93.31 112 THR A CA 1
ATOM 828 C C . THR A 1 112 ? 17.686 9.554 -30.585 1.00 93.31 112 THR A C 1
ATOM 830 O O . THR A 1 112 ? 18.134 10.356 -31.398 1.00 93.31 112 THR A O 1
ATOM 833 N N . GLY A 1 113 ? 18.470 8.713 -29.902 1.00 92.62 113 GLY A N 1
ATOM 834 C CA . GLY A 1 113 ? 19.919 8.630 -30.090 1.00 92.62 113 GLY A CA 1
ATOM 835 C C . GLY A 1 113 ? 20.352 7.834 -31.327 1.00 92.62 113 GLY A C 1
ATOM 836 O O . GLY A 1 113 ? 21.513 7.919 -31.726 1.00 92.62 113 GLY A O 1
ATOM 837 N N . LEU A 1 114 ? 19.451 7.061 -31.943 1.00 91.69 114 LEU A N 1
ATOM 838 C CA . LEU A 1 114 ? 19.752 6.276 -33.141 1.00 91.69 114 LEU A CA 1
ATOM 839 C C . LEU A 1 114 ? 19.596 7.132 -34.401 1.00 91.69 114 LEU A C 1
ATOM 841 O O . LEU A 1 114 ? 18.490 7.534 -34.761 1.00 91.69 114 LEU A O 1
ATOM 845 N N . VAL A 1 115 ? 20.710 7.352 -35.099 1.00 91.38 115 VAL A N 1
ATOM 846 C CA . VAL A 1 115 ? 20.762 8.040 -36.395 1.00 91.38 115 VAL A CA 1
ATOM 847 C C . VAL A 1 115 ? 21.178 7.036 -37.464 1.00 91.38 115 VAL A C 1
ATOM 849 O O . VAL A 1 115 ? 22.183 6.347 -37.304 1.00 91.38 115 VAL A O 1
ATOM 852 N N . PHE A 1 116 ? 20.405 6.953 -38.543 1.00 90.31 116 PHE A N 1
ATOM 853 C CA . PHE A 1 116 ? 20.674 6.092 -39.694 1.00 90.31 116 PHE A CA 1
ATOM 854 C C . PHE A 1 116 ? 20.075 6.702 -40.959 1.00 90.31 116 PHE A C 1
ATOM 856 O O . PHE A 1 116 ? 19.088 7.442 -40.896 1.00 90.31 116 PHE A O 1
ATOM 863 N N . ALA A 1 117 ? 20.672 6.400 -42.110 1.00 88.31 117 ALA A N 1
ATOM 864 C CA . ALA A 1 117 ? 20.097 6.781 -43.393 1.00 88.31 117 ALA A CA 1
ATOM 865 C C . ALA A 1 117 ? 18.856 5.918 -43.710 1.00 88.31 117 ALA A C 1
ATOM 867 O O . ALA A 1 117 ? 18.840 4.731 -43.372 1.00 88.31 117 ALA A O 1
ATOM 868 N N . PRO A 1 118 ? 17.819 6.467 -44.373 1.00 87.06 118 PRO A N 1
ATOM 869 C CA . PRO A 1 118 ? 16.692 5.673 -44.853 1.00 87.06 118 PRO A CA 1
ATOM 870 C C . PRO A 1 118 ? 17.172 4.508 -45.726 1.00 87.06 118 PRO A C 1
ATOM 872 O O . PRO A 1 118 ? 17.924 4.711 -46.680 1.00 87.06 118 PRO A O 1
ATOM 875 N N . ILE A 1 119 ? 16.732 3.291 -45.399 1.00 88.12 119 ILE A N 1
ATOM 876 C CA . ILE A 1 119 ? 17.079 2.085 -46.153 1.00 88.12 119 ILE A CA 1
ATOM 877 C C . ILE A 1 119 ? 15.900 1.640 -47.001 1.00 88.12 119 ILE A C 1
ATOM 879 O O . ILE A 1 119 ? 14.854 1.245 -46.491 1.00 88.12 119 ILE A O 1
ATOM 883 N N . GLU A 1 120 ? 16.118 1.648 -48.310 1.00 89.25 120 GLU A N 1
ATOM 884 C CA . GLU A 1 120 ? 15.217 1.057 -49.291 1.00 89.25 120 GLU A CA 1
ATOM 885 C C . GLU A 1 120 ? 15.186 -0.480 -49.156 1.00 89.25 120 GLU A C 1
ATOM 887 O O . GLU A 1 120 ? 16.231 -1.115 -48.929 1.00 89.25 120 GLU A O 1
ATOM 892 N N . PRO A 1 121 ? 14.021 -1.124 -49.357 1.00 87.25 121 PRO A N 1
ATOM 893 C CA . PRO A 1 121 ? 13.937 -2.574 -49.466 1.00 87.25 121 PRO A CA 1
ATOM 894 C C . PRO A 1 121 ? 14.921 -3.104 -50.520 1.00 87.25 121 PRO A C 1
ATOM 896 O O . PRO A 1 121 ? 14.883 -2.722 -51.684 1.00 87.25 121 PRO A O 1
ATOM 899 N N . GLY A 1 122 ? 15.826 -3.997 -50.113 1.00 89.25 122 GLY A N 1
ATOM 900 C CA . GLY A 1 122 ? 16.825 -4.585 -51.011 1.00 89.25 122 GLY A CA 1
ATOM 901 C C . GLY A 1 122 ? 18.149 -3.818 -51.136 1.00 89.25 122 GLY A C 1
ATOM 902 O O . GLY A 1 122 ? 19.050 -4.325 -51.802 1.00 89.25 122 GLY A O 1
ATOM 903 N N . ALA A 1 123 ? 18.345 -2.683 -50.449 1.00 90.38 123 ALA A N 1
ATOM 904 C CA . ALA A 1 123 ? 19.606 -1.927 -50.499 1.00 90.38 123 ALA A CA 1
ATOM 905 C C . ALA A 1 123 ? 20.841 -2.763 -50.100 1.00 90.38 123 ALA A C 1
ATOM 907 O O . ALA A 1 123 ? 21.895 -2.655 -50.724 1.00 90.38 123 ALA A O 1
ATOM 908 N N . VAL A 1 124 ? 20.707 -3.657 -49.110 1.00 93.25 124 VAL A N 1
ATOM 909 C CA . VAL A 1 124 ? 21.782 -4.597 -48.731 1.00 93.25 124 VAL A CA 1
ATOM 910 C C . VAL A 1 124 ? 22.097 -5.569 -49.865 1.00 93.25 124 VAL A C 1
ATOM 912 O O . VAL A 1 124 ? 23.264 -5.800 -50.163 1.00 93.25 124 VAL A O 1
ATOM 915 N N . ALA A 1 125 ? 21.069 -6.120 -50.518 1.00 93.81 125 ALA A N 1
ATOM 916 C CA . ALA A 1 125 ? 21.256 -7.047 -51.631 1.00 93.81 125 ALA A CA 1
ATOM 917 C C . ALA A 1 125 ? 21.934 -6.344 -52.817 1.00 93.81 125 ALA A C 1
ATOM 919 O O . ALA A 1 125 ? 22.877 -6.886 -53.387 1.00 93.81 125 ALA A O 1
ATOM 920 N N . ALA A 1 126 ? 21.527 -5.111 -53.129 1.00 92.81 126 ALA A N 1
ATOM 921 C CA . ALA A 1 126 ? 22.151 -4.293 -54.165 1.00 92.81 126 ALA A CA 1
ATOM 922 C C . ALA A 1 126 ? 23.627 -3.978 -53.852 1.00 92.81 126 ALA A C 1
ATOM 924 O O . ALA A 1 126 ? 24.492 -4.171 -54.709 1.00 92.81 126 ALA A O 1
ATOM 925 N N . ALA A 1 127 ? 23.940 -3.569 -52.617 1.00 92.06 127 ALA A N 1
ATOM 926 C CA . ALA A 1 127 ? 25.315 -3.307 -52.185 1.00 92.06 127 ALA A CA 1
ATOM 927 C C . ALA A 1 127 ? 26.186 -4.576 -52.215 1.00 92.06 127 ALA A C 1
ATOM 929 O O . ALA A 1 127 ? 27.362 -4.526 -52.582 1.00 92.06 127 ALA A O 1
ATOM 930 N N . GLN A 1 128 ? 25.606 -5.731 -51.880 1.00 94.56 128 GLN A N 1
ATOM 931 C CA . GLN A 1 128 ? 26.302 -7.013 -51.896 1.00 94.56 128 GLN A CA 1
ATOM 932 C C . GLN A 1 128 ? 26.600 -7.491 -53.319 1.00 94.56 128 GLN A C 1
ATOM 934 O O . GLN A 1 128 ? 27.735 -7.872 -53.601 1.00 94.56 128 GLN A O 1
ATOM 939 N N . ILE A 1 129 ? 25.634 -7.373 -54.235 1.00 94.50 129 ILE A N 1
ATOM 940 C CA . ILE A 1 129 ? 25.843 -7.638 -55.665 1.00 94.50 129 ILE A CA 1
ATOM 941 C C . ILE A 1 129 ? 26.955 -6.733 -56.216 1.00 94.50 129 ILE A C 1
ATOM 943 O O . ILE A 1 129 ? 27.858 -7.220 -56.897 1.00 94.50 129 ILE A O 1
ATOM 947 N N . GLY A 1 130 ? 26.939 -5.437 -55.883 1.00 89.69 130 GLY A N 1
ATOM 948 C CA . GLY A 1 130 ? 27.972 -4.487 -56.310 1.00 89.69 130 GLY A CA 1
ATOM 949 C C . GLY A 1 130 ? 29.371 -4.832 -55.788 1.00 89.69 130 GLY A C 1
ATOM 950 O O . GLY A 1 130 ? 30.352 -4.718 -56.525 1.00 89.69 130 GLY A O 1
ATOM 951 N N . ARG A 1 131 ? 29.478 -5.316 -54.543 1.00 93.69 131 ARG A N 1
ATOM 952 C CA . ARG A 1 131 ? 30.734 -5.855 -53.998 1.00 93.69 131 ARG A CA 1
ATOM 953 C C . ARG A 1 131 ? 31.199 -7.078 -54.783 1.00 93.69 131 ARG A C 1
ATOM 955 O O . ARG A 1 131 ? 32.365 -7.136 -55.163 1.00 93.69 131 ARG A O 1
ATOM 962 N N . ASP A 1 132 ? 30.319 -8.047 -55.007 1.00 92.44 132 ASP A N 1
ATOM 963 C CA . ASP A 1 132 ? 30.685 -9.337 -55.601 1.00 92.44 132 ASP A CA 1
ATOM 964 C C . ASP A 1 132 ? 31.134 -9.196 -57.062 1.00 92.44 132 ASP A C 1
ATOM 966 O O . ASP A 1 132 ? 32.085 -9.858 -57.483 1.00 92.44 132 ASP A O 1
ATOM 970 N N . GLN A 1 133 ? 30.527 -8.269 -57.809 1.00 89.94 133 GLN A N 1
ATOM 971 C CA . GLN A 1 133 ? 30.911 -7.950 -59.188 1.00 89.94 133 GLN A CA 1
ATOM 972 C C . GLN A 1 133 ? 32.332 -7.367 -59.303 1.00 89.94 133 GLN A C 1
ATOM 974 O O . GLN A 1 133 ? 33.065 -7.726 -60.226 1.00 89.94 133 GLN A O 1
ATOM 979 N N . GLU A 1 134 ? 32.737 -6.502 -58.368 1.00 89.56 134 GLU A N 1
ATOM 980 C CA . GLU A 1 134 ? 34.042 -5.822 -58.386 1.00 89.56 134 GLU A CA 1
ATOM 981 C C . GLU A 1 134 ? 35.144 -6.643 -57.701 1.00 89.56 134 GLU A C 1
ATOM 983 O O . GLU A 1 134 ? 36.235 -6.835 -58.240 1.00 89.56 134 GLU A O 1
ATOM 988 N N . CYS A 1 135 ? 34.867 -7.174 -56.509 1.00 88.50 135 CYS A N 1
ATOM 989 C CA . CYS A 1 135 ? 35.847 -7.919 -55.721 1.00 88.50 135 CYS A CA 1
ATOM 990 C C . CYS A 1 135 ? 36.095 -9.332 -56.265 1.00 88.50 135 CYS A C 1
ATOM 992 O O . CYS A 1 135 ? 37.202 -9.845 -56.115 1.00 88.50 135 CYS A O 1
ATOM 994 N N . GLY A 1 136 ? 35.119 -9.942 -56.950 1.00 82.38 136 GLY A N 1
ATOM 995 C CA . GLY A 1 136 ? 35.289 -11.247 -57.598 1.00 82.38 136 GLY A CA 1
ATOM 996 C C . GLY A 1 136 ? 36.244 -11.228 -58.798 1.00 82.38 136 GLY A C 1
ATOM 997 O O . GLY A 1 136 ? 36.754 -12.273 -59.191 1.00 82.38 136 GLY A O 1
ATOM 998 N N . ARG A 1 137 ? 36.517 -10.044 -59.368 1.00 82.56 137 ARG A N 1
ATOM 999 C CA . ARG A 1 137 ? 37.424 -9.841 -60.514 1.00 82.56 137 ARG A CA 1
ATOM 1000 C C . ARG A 1 137 ? 38.713 -9.092 -60.153 1.00 82.56 137 ARG A C 1
ATOM 1002 O O . ARG A 1 137 ? 39.478 -8.757 -61.050 1.00 82.56 137 ARG A O 1
ATOM 1009 N N . VAL A 1 138 ? 38.955 -8.831 -58.862 1.00 77.81 138 VAL A N 1
ATOM 1010 C CA . VAL A 1 138 ? 40.077 -8.004 -58.367 1.00 77.81 138 VAL A CA 1
ATOM 1011 C C . VAL A 1 138 ? 40.068 -6.599 -59.001 1.00 77.81 138 VAL A C 1
ATOM 1013 O O . VAL A 1 138 ? 41.090 -6.074 -59.438 1.00 77.81 138 VAL A O 1
ATOM 1016 N N . GLY A 1 139 ? 38.886 -5.982 -59.077 1.00 78.25 139 GLY A N 1
ATOM 1017 C CA . GLY A 1 139 ? 38.724 -4.627 -59.601 1.00 78.25 139 GLY A CA 1
ATOM 1018 C C . GLY A 1 139 ? 39.378 -3.564 -58.702 1.00 78.25 139 GLY A C 1
ATOM 1019 O O . GLY A 1 139 ? 39.441 -3.736 -57.477 1.00 78.25 139 GLY A O 1
ATOM 1020 N N . PRO A 1 140 ? 39.825 -2.424 -59.268 1.00 87.94 140 PRO A N 1
ATOM 1021 C CA . PRO A 1 140 ? 40.494 -1.357 -58.514 1.00 87.94 140 PRO A CA 1
ATOM 1022 C C . PRO A 1 140 ? 39.605 -0.736 -57.418 1.00 87.94 140 PRO A C 1
ATOM 1024 O O . PRO A 1 140 ? 40.117 -0.192 -56.441 1.00 87.94 140 PRO A O 1
ATOM 1027 N N . ASN A 1 141 ? 38.278 -0.875 -57.533 1.00 91.75 141 ASN A N 1
ATOM 1028 C CA . ASN A 1 141 ? 37.287 -0.257 -56.647 1.00 91.75 141 ASN A CA 1
ATOM 1029 C C . ASN A 1 141 ? 36.774 -1.181 -55.527 1.00 91.75 141 ASN A C 1
ATOM 1031 O O . ASN A 1 141 ? 35.882 -0.792 -54.770 1.00 91.75 141 ASN A O 1
ATOM 1035 N N . CYS A 1 142 ? 37.321 -2.394 -55.375 1.00 92.25 142 CYS A N 1
ATOM 1036 C CA . CYS A 1 142 ? 36.824 -3.369 -54.395 1.00 92.25 142 CYS A CA 1
ATOM 1037 C C . CYS A 1 142 ? 36.772 -2.805 -52.956 1.00 92.25 142 CYS A C 1
ATOM 1039 O O . CYS A 1 142 ? 35.784 -2.996 -52.246 1.00 92.25 142 CYS A O 1
ATOM 1041 N N . ARG A 1 143 ? 37.779 -2.024 -52.532 1.00 91.00 143 ARG A N 1
ATOM 1042 C CA . ARG A 1 143 ? 37.790 -1.389 -51.197 1.00 91.00 143 ARG A CA 1
ATOM 1043 C C . ARG A 1 143 ? 36.628 -0.415 -50.990 1.00 91.00 143 ARG A C 1
ATOM 1045 O O . ARG A 1 143 ? 36.057 -0.384 -49.903 1.00 91.00 143 ARG A O 1
ATOM 1052 N N . GLN A 1 144 ? 36.266 0.347 -52.021 1.00 93.44 144 GLN A N 1
ATOM 1053 C CA . GLN A 1 144 ? 35.145 1.283 -51.962 1.00 93.44 144 GLN A CA 1
ATOM 1054 C C . GLN A 1 144 ? 33.816 0.533 -51.820 1.00 93.44 144 GLN A C 1
ATOM 1056 O O . GLN A 1 144 ? 33.030 0.858 -50.936 1.00 93.44 144 GLN A O 1
ATOM 1061 N N . ARG A 1 145 ? 33.594 -0.526 -52.611 1.00 92.25 145 ARG A N 1
ATOM 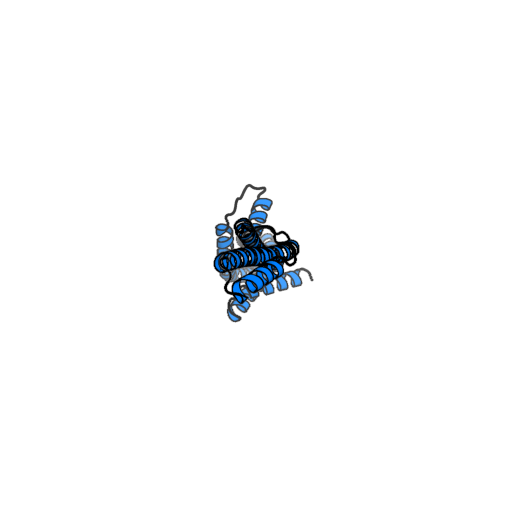1062 C CA . ARG A 1 145 ? 32.363 -1.334 -52.526 1.00 92.25 145 ARG A CA 1
ATOM 1063 C C . ARG A 1 145 ? 32.197 -2.036 -51.182 1.00 92.25 145 ARG A C 1
ATOM 1065 O O . ARG A 1 145 ? 31.088 -2.132 -50.668 1.00 92.25 145 ARG A O 1
ATOM 1072 N N . VAL A 1 146 ? 33.295 -2.491 -50.580 1.00 93.94 146 VAL A N 1
ATOM 1073 C CA . VAL A 1 146 ? 33.274 -3.036 -49.215 1.00 93.94 146 VAL A CA 1
ATOM 1074 C C . VAL A 1 146 ? 32.896 -1.955 -48.195 1.00 93.94 146 VAL A C 1
ATOM 1076 O O . VAL A 1 146 ? 32.100 -2.226 -47.298 1.00 93.94 146 VAL A O 1
ATOM 1079 N N . ALA A 1 147 ? 33.414 -0.730 -48.330 1.00 93.75 147 ALA A N 1
ATOM 1080 C CA . ALA A 1 147 ? 33.047 0.384 -47.454 1.00 93.75 147 ALA A CA 1
ATOM 1081 C C . ALA A 1 147 ? 31.565 0.781 -47.599 1.00 93.75 147 ALA A C 1
ATOM 1083 O O . ALA A 1 147 ? 30.902 1.005 -46.587 1.00 93.75 147 ALA A O 1
ATOM 1084 N N . GLU A 1 148 ? 31.037 0.801 -48.826 1.00 93.56 148 GLU A N 1
ATOM 1085 C CA . GLU A 1 148 ? 29.617 1.043 -49.119 1.00 93.56 148 GLU A CA 1
ATOM 1086 C C . GLU A 1 148 ? 28.724 -0.043 -48.505 1.00 93.56 148 GLU A C 1
ATOM 1088 O O . GLU A 1 148 ? 27.782 0.277 -47.783 1.00 93.56 148 GLU A O 1
ATOM 1093 N N . LEU A 1 149 ? 29.053 -1.327 -48.699 1.00 94.44 149 LEU A N 1
ATOM 1094 C CA . LEU A 1 149 ? 28.313 -2.429 -48.077 1.00 94.44 149 LEU A CA 1
ATOM 1095 C C . LEU A 1 149 ? 28.326 -2.324 -46.547 1.00 94.44 149 LEU A C 1
ATOM 1097 O O . LEU A 1 149 ? 27.285 -2.464 -45.912 1.00 94.44 149 LEU A O 1
ATOM 1101 N N . ASN A 1 150 ? 29.483 -2.033 -45.948 1.00 94.88 150 ASN A N 1
ATOM 1102 C CA . ASN A 1 150 ? 29.593 -1.854 -44.501 1.00 94.88 150 ASN A CA 1
ATOM 1103 C C . ASN A 1 150 ? 28.790 -0.644 -43.998 1.00 94.88 150 ASN A C 1
ATOM 1105 O O . ASN A 1 150 ? 28.255 -0.695 -42.893 1.00 94.88 150 ASN A O 1
ATOM 1109 N N . ALA A 1 151 ? 28.683 0.436 -44.777 1.00 94.06 151 ALA A N 1
ATOM 1110 C CA . ALA A 1 151 ? 27.827 1.570 -44.439 1.00 94.06 151 ALA A CA 1
ATOM 1111 C C . ALA A 1 151 ? 26.347 1.160 -44.424 1.00 94.06 151 ALA A C 1
ATOM 1113 O O . ALA A 1 151 ? 25.701 1.310 -43.390 1.00 94.06 151 ALA A O 1
ATOM 1114 N N . VAL A 1 152 ? 25.863 0.520 -45.495 1.00 94.25 152 VAL A N 1
ATOM 1115 C CA . VAL A 1 152 ? 24.471 0.043 -45.593 1.00 94.25 152 VAL A CA 1
ATOM 1116 C C . VAL A 1 152 ? 24.144 -0.977 -44.496 1.00 94.25 152 VAL A C 1
ATOM 1118 O O . VAL A 1 152 ? 23.058 -0.948 -43.924 1.00 94.25 152 VAL A O 1
ATOM 1121 N N . LEU A 1 153 ? 25.079 -1.868 -44.154 1.00 94.62 153 LEU A N 1
ATOM 1122 C CA . LEU A 1 153 ? 24.894 -2.822 -43.058 1.00 94.62 153 LEU A CA 1
ATOM 1123 C C . LEU A 1 153 ? 24.813 -2.137 -41.685 1.00 94.62 153 LEU A C 1
ATOM 1125 O O . LEU A 1 153 ? 24.015 -2.566 -40.853 1.00 94.62 153 LEU A O 1
ATOM 1129 N N . ARG A 1 154 ? 25.598 -1.077 -41.441 1.00 94.06 154 ARG A N 1
ATOM 1130 C CA . ARG A 1 154 ? 25.508 -0.286 -40.199 1.00 94.06 154 ARG A CA 1
ATOM 1131 C C . ARG A 1 154 ? 24.179 0.449 -40.098 1.00 94.06 154 ARG A C 1
ATOM 1133 O O . ARG A 1 154 ? 23.538 0.371 -39.052 1.00 94.06 154 ARG A O 1
ATOM 1140 N N . ASP A 1 155 ? 23.756 1.097 -41.179 1.00 93.12 155 ASP A N 1
ATOM 1141 C CA . ASP A 1 155 ? 22.462 1.778 -41.235 1.00 93.12 155 ASP A CA 1
ATOM 1142 C C . ASP A 1 155 ? 21.314 0.776 -41.030 1.00 93.12 155 ASP A C 1
ATOM 1144 O O . ASP A 1 155 ? 20.373 1.058 -40.292 1.00 93.12 155 ASP A O 1
ATOM 1148 N N . LYS A 1 156 ? 21.424 -0.441 -41.588 1.00 93.31 156 LYS A N 1
ATOM 1149 C CA . LYS A 1 156 ? 20.412 -1.489 -41.411 1.00 93.31 156 LYS A CA 1
ATOM 1150 C C . LYS A 1 156 ? 20.354 -1.971 -39.975 1.00 93.31 156 LYS A C 1
ATOM 1152 O O . LYS A 1 156 ? 19.272 -2.050 -39.414 1.00 93.31 156 LYS A O 1
ATOM 1157 N N . ALA A 1 157 ? 21.502 -2.254 -39.369 1.00 93.31 157 ALA A N 1
ATOM 1158 C CA . ALA A 1 157 ? 21.550 -2.671 -37.974 1.00 93.31 157 ALA A CA 1
ATOM 1159 C C . ALA A 1 157 ? 20.949 -1.604 -37.038 1.00 93.31 157 ALA A C 1
ATOM 1161 O O . ALA A 1 157 ? 20.255 -1.942 -36.080 1.00 93.31 157 ALA A O 1
ATOM 1162 N N . ALA A 1 158 ? 21.179 -0.319 -37.323 1.00 93.81 158 ALA A N 1
ATOM 1163 C CA . ALA A 1 158 ? 20.579 0.783 -36.578 1.00 93.81 158 ALA A CA 1
ATOM 1164 C C . ALA A 1 158 ? 19.060 0.898 -36.812 1.00 93.81 158 ALA A C 1
ATOM 1166 O O . ALA A 1 158 ? 18.319 1.095 -35.848 1.00 93.81 158 ALA A O 1
ATOM 1167 N N . ALA A 1 159 ? 18.593 0.721 -38.053 1.00 93.56 159 ALA A N 1
ATOM 1168 C CA . ALA A 1 159 ? 17.172 0.712 -38.400 1.00 93.56 159 ALA A CA 1
ATOM 1169 C C . ALA A 1 159 ? 16.417 -0.469 -37.761 1.00 93.56 159 ALA A C 1
ATOM 1171 O O . ALA A 1 159 ? 15.351 -0.276 -37.176 1.00 93.56 159 ALA A O 1
ATOM 1172 N N . ASP A 1 160 ? 16.992 -1.673 -37.802 1.00 93.81 160 ASP A N 1
ATOM 1173 C CA . ASP A 1 160 ? 16.426 -2.876 -37.182 1.00 93.81 160 ASP A CA 1
ATOM 1174 C C . ASP A 1 160 ? 16.322 -2.697 -35.654 1.00 93.81 160 ASP A C 1
ATOM 1176 O O . ASP A 1 160 ? 15.284 -2.981 -35.053 1.00 93.81 160 ASP A O 1
ATOM 1180 N N . ARG A 1 161 ? 17.358 -2.128 -35.019 1.00 94.44 161 ARG A N 1
ATOM 1181 C CA . ARG A 1 161 ? 17.346 -1.809 -33.581 1.00 94.44 161 ARG A CA 1
ATOM 1182 C C . ARG A 1 161 ? 16.302 -0.752 -33.221 1.00 94.44 161 ARG A C 1
ATOM 1184 O O . ARG A 1 161 ? 15.661 -0.845 -32.176 1.00 94.44 161 ARG A O 1
ATOM 1191 N N . ALA A 1 162 ? 16.132 0.258 -34.068 1.00 94.38 162 ALA A N 1
ATOM 1192 C CA . ALA A 1 162 ? 15.095 1.265 -33.897 1.00 94.38 162 ALA A CA 1
ATOM 1193 C C . ALA A 1 162 ? 13.689 0.644 -33.939 1.00 94.38 162 ALA A C 1
ATOM 1195 O O . ALA A 1 162 ? 12.884 0.926 -33.053 1.00 94.38 162 ALA A O 1
ATOM 1196 N N . ALA A 1 163 ? 13.426 -0.249 -34.897 1.00 94.69 163 ALA A N 1
ATOM 1197 C CA . ALA A 1 163 ? 12.152 -0.959 -34.999 1.00 94.69 163 ALA A CA 1
ATOM 1198 C C . ALA A 1 163 ? 11.871 -1.845 -33.769 1.00 94.69 163 ALA A C 1
ATOM 1200 O O . ALA A 1 163 ? 10.737 -1.897 -33.289 1.00 94.69 163 ALA A O 1
ATOM 1201 N N . GLU A 1 164 ? 12.897 -2.502 -33.217 1.00 96.12 164 GLU A N 1
ATOM 1202 C CA . GLU A 1 164 ? 12.773 -3.281 -31.979 1.00 96.12 164 GLU A CA 1
ATOM 1203 C C . GLU A 1 164 ? 12.383 -2.399 -30.779 1.00 96.12 164 GLU A C 1
ATOM 1205 O O . GLU A 1 164 ? 11.479 -2.746 -30.013 1.00 96.12 164 GLU A O 1
ATOM 1210 N N . ILE A 1 165 ? 13.033 -1.241 -30.619 1.00 96.38 165 ILE A N 1
ATOM 1211 C CA . ILE A 1 165 ? 12.710 -0.281 -29.553 1.00 96.38 165 ILE A CA 1
ATOM 1212 C C . ILE A 1 165 ? 11.276 0.238 -29.711 1.00 96.38 165 ILE A C 1
ATOM 1214 O O . ILE A 1 165 ? 10.531 0.262 -28.728 1.00 96.38 165 ILE A O 1
ATOM 1218 N N . ASP A 1 166 ? 10.867 0.590 -30.931 1.00 96.12 166 ASP A N 1
ATOM 1219 C CA . ASP A 1 166 ? 9.518 1.085 -31.222 1.00 96.12 166 ASP A CA 1
ATOM 1220 C C . ASP A 1 166 ? 8.450 0.033 -30.851 1.00 96.12 166 ASP A C 1
ATOM 1222 O O . ASP A 1 166 ? 7.464 0.349 -30.179 1.00 96.12 166 ASP A O 1
ATOM 1226 N N . ALA A 1 167 ? 8.678 -1.246 -31.173 1.00 96.50 167 ALA A N 1
ATOM 1227 C CA . ALA A 1 167 ? 7.783 -2.341 -30.782 1.00 96.50 167 ALA A CA 1
ATOM 1228 C C . ALA A 1 167 ? 7.687 -2.523 -29.252 1.00 96.50 167 ALA A C 1
ATOM 1230 O O . ALA A 1 167 ? 6.605 -2.786 -28.706 1.00 96.50 167 ALA A O 1
ATOM 1231 N N . ARG A 1 168 ? 8.807 -2.357 -28.535 1.00 95.75 168 ARG A N 1
ATOM 1232 C CA . ARG A 1 168 ? 8.838 -2.419 -27.065 1.00 95.75 168 ARG A CA 1
ATOM 1233 C C . ARG A 1 168 ? 8.079 -1.259 -26.427 1.00 95.75 168 ARG A C 1
ATOM 1235 O O . ARG A 1 168 ? 7.333 -1.503 -25.480 1.00 95.75 168 ARG A O 1
ATOM 1242 N N . ILE A 1 169 ? 8.217 -0.041 -26.959 1.00 95.44 169 ILE A N 1
ATOM 1243 C CA . ILE A 1 169 ? 7.470 1.138 -26.495 1.00 95.44 169 ILE A CA 1
ATOM 1244 C C . ILE A 1 169 ? 5.965 0.877 -26.600 1.00 95.44 169 ILE A C 1
ATOM 1246 O O . ILE A 1 169 ? 5.265 1.001 -25.598 1.00 95.44 169 ILE A O 1
ATOM 1250 N N . VAL A 1 170 ? 5.479 0.425 -27.762 1.00 95.69 170 VAL A N 1
ATOM 1251 C CA . VAL A 1 170 ? 4.048 0.131 -27.976 1.00 95.69 170 VAL A CA 1
ATOM 1252 C C . VAL A 1 170 ? 3.531 -0.909 -26.977 1.00 95.69 170 VAL A C 1
ATOM 1254 O O . VAL A 1 170 ? 2.466 -0.742 -26.380 1.00 95.69 170 VAL A O 1
ATOM 1257 N N . THR A 1 171 ? 4.303 -1.971 -26.743 1.00 95.38 171 THR A N 1
ATOM 1258 C CA . THR A 1 171 ? 3.934 -3.040 -25.801 1.00 95.38 171 THR A CA 1
ATOM 1259 C C . THR A 1 171 ? 3.853 -2.530 -24.356 1.00 95.38 171 THR A C 1
ATOM 1261 O O . THR A 1 171 ? 2.930 -2.875 -23.607 1.00 95.38 171 THR A O 1
ATOM 1264 N N . GLN A 1 172 ? 4.808 -1.692 -23.945 1.00 93.94 172 GLN A N 1
ATOM 1265 C CA . GLN A 1 172 ? 4.833 -1.117 -22.601 1.00 93.94 172 GLN A CA 1
ATOM 1266 C C . GLN A 1 172 ? 3.743 -0.058 -22.405 1.00 93.94 172 GLN A C 1
ATOM 1268 O O . GLN A 1 172 ? 3.122 -0.034 -21.345 1.00 93.94 172 GLN A O 1
ATOM 1273 N N . GLU A 1 173 ? 3.444 0.758 -23.417 1.00 91.94 173 GLU A N 1
ATOM 1274 C CA . GLU A 1 173 ? 2.339 1.724 -23.386 1.00 91.94 173 GLU A CA 1
ATOM 1275 C C . GLU A 1 173 ? 0.979 1.019 -23.279 1.00 91.94 173 GLU A C 1
ATOM 1277 O O . GLU A 1 173 ? 0.141 1.417 -22.469 1.00 91.94 173 GLU A O 1
ATOM 1282 N N . ALA A 1 174 ? 0.773 -0.086 -24.005 1.00 92.19 174 ALA A N 1
ATOM 1283 C CA . ALA A 1 174 ? -0.428 -0.911 -23.859 1.00 92.19 174 ALA A CA 1
ATOM 1284 C C . ALA A 1 174 ? -0.562 -1.482 -22.434 1.00 92.19 174 ALA A C 1
ATOM 1286 O O . ALA A 1 174 ? -1.642 -1.443 -21.843 1.00 92.19 174 ALA A O 1
ATOM 1287 N N . SER A 1 175 ? 0.550 -1.943 -21.853 1.00 90.00 175 SER A N 1
ATOM 1288 C CA . SER A 1 175 ? 0.593 -2.437 -20.469 1.00 90.00 175 SER A CA 1
ATOM 1289 C C . SER A 1 175 ? 0.308 -1.330 -19.448 1.00 90.00 175 SER A C 1
ATOM 1291 O O . SER A 1 175 ? -0.377 -1.565 -18.456 1.00 90.00 175 SER A O 1
ATOM 1293 N N . LEU A 1 176 ? 0.798 -0.113 -19.697 1.00 85.50 176 LEU A N 1
ATOM 1294 C CA . LEU A 1 176 ? 0.576 1.062 -18.854 1.00 85.50 176 LEU A CA 1
ATOM 1295 C C . LEU A 1 176 ? -0.895 1.504 -18.865 1.00 85.50 176 LEU A C 1
ATOM 1297 O O . LEU A 1 176 ? -1.444 1.857 -17.820 1.00 85.50 176 LEU A O 1
ATOM 1301 N N . ASN A 1 177 ? -1.530 1.468 -20.039 1.00 82.44 177 ASN A N 1
ATOM 1302 C CA . ASN A 1 177 ? -2.931 1.847 -20.236 1.00 82.44 177 ASN A CA 1
ATOM 1303 C C . ASN A 1 177 ? -3.915 0.827 -19.646 1.00 82.44 177 ASN A C 1
ATOM 1305 O O . ASN A 1 177 ? -5.056 1.178 -19.357 1.00 82.44 177 ASN A O 1
ATOM 1309 N N . ALA A 1 178 ? -3.475 -0.414 -19.428 1.00 83.88 178 ALA A N 1
ATOM 1310 C CA . ALA A 1 178 ? -4.265 -1.448 -18.768 1.00 83.88 178 ALA A CA 1
ATOM 1311 C C . ALA A 1 178 ? -4.308 -1.309 -17.229 1.00 83.88 178 ALA A C 1
ATOM 1313 O O . ALA A 1 178 ? -5.098 -1.998 -16.583 1.00 83.88 178 ALA A O 1
ATOM 1314 N N . LEU A 1 179 ? -3.480 -0.441 -16.623 1.00 76.38 179 LEU A N 1
ATOM 1315 C CA . LEU A 1 179 ? -3.418 -0.259 -15.166 1.00 76.38 179 LEU A CA 1
ATOM 1316 C C . LEU A 1 179 ? -4.400 0.826 -14.662 1.00 76.38 179 LEU A C 1
ATOM 1318 O O . LEU A 1 179 ? -4.452 1.918 -15.234 1.00 76.38 179 LEU A O 1
ATOM 1322 N N . PRO A 1 180 ? -5.134 0.587 -13.555 1.00 59.66 180 PRO A N 1
ATOM 1323 C CA . PRO A 1 180 ? -6.009 1.590 -12.933 1.00 59.66 180 PRO A CA 1
ATOM 1324 C C . PRO A 1 180 ? -5.218 2.762 -12.300 1.00 59.66 180 PRO A C 1
ATOM 1326 O O . PRO A 1 180 ? -4.088 2.584 -11.854 1.00 59.66 180 PRO A O 1
ATOM 1329 N N . ALA A 1 181 ? -5.799 3.972 -12.243 1.00 52.34 181 ALA A N 1
ATOM 1330 C CA . ALA A 1 181 ? -5.162 5.200 -11.716 1.00 52.34 181 ALA A CA 1
ATOM 1331 C C . ALA A 1 181 ? -5.438 5.423 -10.214 1.00 52.34 181 ALA A C 1
ATOM 1333 O O . ALA A 1 181 ? -6.594 5.317 -9.802 1.00 52.34 181 ALA A O 1
ATOM 1334 N N . LEU A 1 182 ? -4.401 5.656 -9.388 1.00 52.28 182 LEU A N 1
ATOM 1335 C CA . LEU A 1 182 ? -4.448 5.388 -7.938 1.00 52.28 182 LEU A CA 1
ATOM 1336 C C . LEU A 1 182 ? -3.625 6.369 -7.082 1.00 52.28 182 LEU A C 1
ATOM 1338 O O . LEU A 1 182 ? -2.577 6.830 -7.526 1.00 52.28 182 LEU A O 1
ATOM 1342 N N . ALA A 1 183 ? -4.114 6.672 -5.869 1.00 45.22 183 ALA A N 1
ATOM 1343 C CA . ALA A 1 183 ? -3.617 7.726 -4.976 1.00 45.22 183 ALA A CA 1
ATOM 1344 C C . ALA A 1 183 ? -3.561 7.274 -3.488 1.00 45.22 183 ALA A C 1
ATOM 1346 O O . ALA A 1 183 ? -4.624 7.105 -2.897 1.00 45.22 183 ALA A O 1
ATOM 1347 N N . SER A 1 184 ? -2.351 7.134 -2.908 1.00 45.12 184 SER A N 1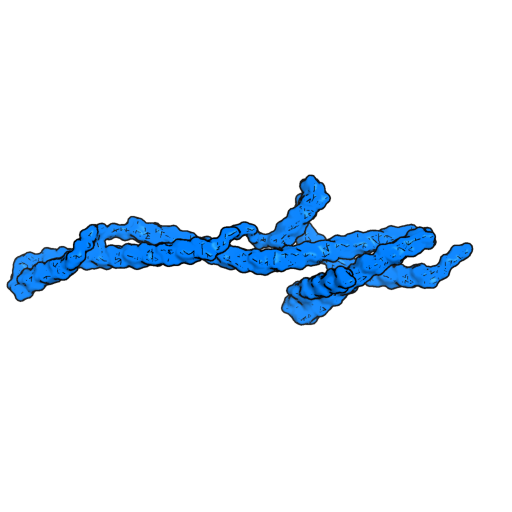
ATOM 1348 C CA . SER A 1 184 ? -1.944 7.395 -1.489 1.00 45.12 184 SER A CA 1
ATOM 1349 C C . SER A 1 184 ? -1.250 6.248 -0.681 1.00 45.12 184 SER A C 1
ATOM 1351 O O . SER A 1 184 ? -1.670 5.109 -0.850 1.00 45.12 184 SER A O 1
ATOM 1353 N N . PRO A 1 185 ? -0.243 6.518 0.213 1.00 46.50 185 PRO A N 1
ATOM 1354 C CA . PRO A 1 185 ? 0.703 5.523 0.783 1.00 46.50 185 PRO A CA 1
ATOM 1355 C C . PRO A 1 185 ? 0.513 4.985 2.240 1.00 46.50 185 PRO A C 1
ATOM 1357 O O . PRO A 1 185 ? 1.251 4.075 2.611 1.00 46.50 185 PRO A O 1
ATOM 1360 N N . ASP A 1 186 ? -0.373 5.503 3.110 1.00 54.16 186 ASP A N 1
ATOM 1361 C CA . ASP A 1 186 ? -0.691 4.887 4.436 1.00 54.16 186 ASP A CA 1
ATOM 1362 C C . ASP A 1 186 ? -2.143 5.181 4.848 1.00 54.16 186 ASP A C 1
ATOM 1364 O O . ASP A 1 186 ? -2.424 6.200 5.496 1.00 54.16 186 ASP A O 1
ATOM 1368 N N . PRO A 1 187 ? -3.091 4.301 4.508 1.00 56.84 187 PRO A N 1
ATOM 1369 C CA . PRO A 1 187 ? -4.483 4.700 4.547 1.00 56.84 187 PRO A CA 1
ATOM 1370 C C . PRO A 1 187 ? -5.141 4.487 5.914 1.00 56.84 187 PRO A C 1
ATOM 1372 O O . PRO A 1 187 ? -6.126 5.159 6.205 1.00 56.84 187 PRO A O 1
ATOM 1375 N N . GLN A 1 188 ? -4.599 3.650 6.807 1.00 53.50 188 GLN A N 1
ATOM 1376 C CA . GLN A 1 188 ? -5.098 3.557 8.188 1.00 53.50 188 GLN A CA 1
ATOM 1377 C C . GLN A 1 188 ? -4.824 4.841 8.958 1.00 53.50 188 GLN A C 1
ATOM 1379 O O . GLN A 1 188 ? -5.709 5.376 9.633 1.00 53.50 188 GLN A O 1
ATOM 1384 N N . THR A 1 189 ? -3.593 5.336 8.860 1.00 64.69 189 THR A N 1
ATOM 1385 C CA . THR A 1 189 ? -3.193 6.548 9.561 1.00 64.69 189 THR A CA 1
ATOM 1386 C C . THR A 1 189 ? -3.839 7.776 8.923 1.00 64.69 189 THR A C 1
ATOM 1388 O O . THR A 1 189 ? -4.298 8.662 9.646 1.00 64.69 189 THR A O 1
ATOM 1391 N N . GLU A 1 190 ? -3.970 7.804 7.591 1.00 69.94 190 GLU A N 1
ATOM 1392 C CA . GLU A 1 190 ? -4.712 8.854 6.887 1.00 69.94 190 GLU A CA 1
ATOM 1393 C C . GLU A 1 190 ? -6.210 8.824 7.185 1.00 69.94 190 GLU A C 1
ATOM 1395 O O . GLU A 1 190 ? -6.771 9.875 7.481 1.00 69.94 190 GLU A O 1
ATOM 1400 N N . ALA A 1 191 ? -6.866 7.661 7.178 1.00 70.44 191 ALA A N 1
ATOM 1401 C CA . ALA A 1 191 ? -8.293 7.555 7.473 1.00 70.44 191 ALA A CA 1
ATOM 1402 C C . ALA A 1 191 ? -8.595 7.915 8.930 1.00 70.44 191 ALA A C 1
ATOM 1404 O O . ALA A 1 191 ? -9.549 8.645 9.194 1.00 70.44 191 ALA A O 1
ATOM 1405 N N . ALA A 1 192 ? -7.773 7.462 9.882 1.00 70.69 192 ALA A N 1
ATOM 1406 C CA . ALA A 1 192 ? -7.918 7.833 11.287 1.00 70.69 192 ALA A CA 1
ATOM 1407 C C . ALA A 1 192 ? -7.697 9.338 11.494 1.00 70.69 192 ALA A C 1
ATOM 1409 O O . ALA A 1 192 ? -8.492 9.995 12.167 1.00 70.69 192 ALA A O 1
ATOM 1410 N N . ARG A 1 193 ? -6.670 9.916 10.860 1.00 78.75 193 ARG A N 1
ATOM 1411 C CA . ARG A 1 193 ? -6.424 11.362 10.881 1.00 78.75 193 ARG A CA 1
ATOM 1412 C C . ARG A 1 193 ? -7.569 12.142 10.236 1.00 78.7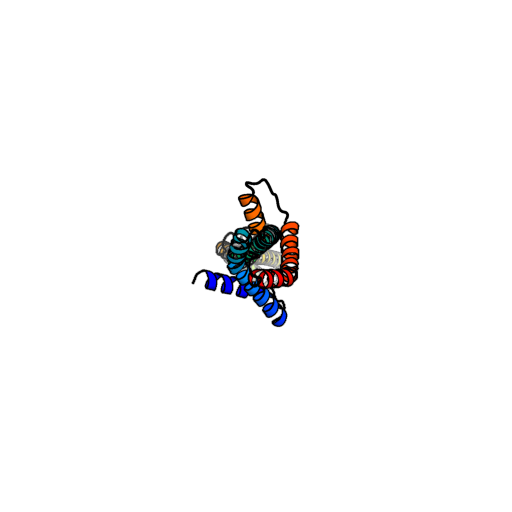5 193 ARG A C 1
ATOM 1414 O O . ARG A 1 193 ? -8.002 13.144 10.800 1.00 78.75 193 ARG A O 1
ATOM 1421 N N . ALA A 1 194 ? -8.080 11.686 9.094 1.00 77.69 194 ALA A N 1
ATOM 1422 C CA . ALA A 1 194 ? -9.208 12.294 8.398 1.00 77.69 194 ALA A CA 1
ATOM 1423 C C . ALA A 1 194 ? -10.487 12.218 9.239 1.00 77.69 194 ALA A C 1
ATOM 1425 O O . ALA A 1 194 ? -11.210 13.206 9.331 1.00 77.69 194 ALA A O 1
ATOM 1426 N N . ALA A 1 195 ? -10.736 11.096 9.917 1.00 76.75 195 ALA A N 1
ATOM 1427 C CA . ALA A 1 195 ? -11.864 10.940 10.827 1.00 76.75 195 ALA A CA 1
ATOM 1428 C C . ALA A 1 195 ? -11.759 11.890 12.028 1.00 76.75 195 ALA A C 1
ATOM 1430 O O . ALA A 1 195 ? -12.735 12.558 12.355 1.00 76.75 195 ALA A O 1
ATOM 1431 N N . VAL A 1 196 ? -10.581 12.007 12.654 1.00 81.44 196 VAL A N 1
ATOM 1432 C CA . VAL A 1 196 ? -10.348 12.954 13.762 1.00 81.44 196 VAL A CA 1
ATOM 1433 C C . VAL A 1 196 ? -10.510 14.400 13.295 1.00 81.44 196 VAL A C 1
ATOM 1435 O O . VAL A 1 196 ? -11.159 15.204 13.966 1.00 81.44 196 VAL A O 1
ATOM 1438 N N . MET A 1 197 ? -9.965 14.737 12.128 1.00 83.38 197 MET A N 1
ATOM 1439 C CA . MET A 1 197 ? -10.103 16.066 11.539 1.00 83.38 197 MET A CA 1
ATOM 1440 C C . MET A 1 197 ? -11.568 16.379 11.221 1.00 83.38 197 MET A C 1
ATOM 1442 O O . MET A 1 197 ? -12.045 17.458 11.550 1.00 83.38 197 MET A O 1
ATOM 1446 N N . TRP A 1 198 ? -12.312 15.432 10.653 1.00 85.38 198 TRP A N 1
ATOM 1447 C CA . TRP A 1 198 ? -13.732 15.599 10.353 1.00 85.38 198 TRP A CA 1
ATOM 1448 C C . TRP A 1 198 ? -14.580 15.737 11.626 1.00 85.38 198 TRP A C 1
ATOM 1450 O O . TRP A 1 198 ? -15.342 16.693 11.750 1.00 85.38 198 TRP A O 1
ATOM 1460 N N . LEU A 1 199 ? -14.395 14.846 12.607 1.00 79.56 199 LEU A N 1
ATOM 1461 C CA . LEU A 1 199 ? -15.120 14.870 13.886 1.00 79.56 199 LEU A CA 1
ATOM 1462 C C . LEU A 1 199 ? -14.843 16.138 14.697 1.00 79.56 199 LEU A C 1
ATOM 1464 O O . LEU A 1 199 ? -15.730 16.631 15.389 1.00 79.56 199 LEU A O 1
ATOM 1468 N N . SER A 1 200 ? -13.625 16.674 14.614 1.00 85.94 200 SER A N 1
ATOM 1469 C CA . SER A 1 200 ? -13.254 17.928 15.277 1.00 85.94 200 SER A CA 1
ATOM 1470 C C . SER A 1 200 ? -13.634 19.179 14.480 1.00 85.94 200 SER A C 1
ATOM 1472 O O . SER A 1 200 ? -13.290 20.284 14.894 1.00 85.94 200 SER A O 1
ATOM 1474 N N . GLY A 1 201 ? -14.286 19.043 13.318 1.00 84.56 201 GLY A N 1
ATOM 1475 C CA . GLY A 1 201 ? -14.571 20.173 12.430 1.00 84.56 201 GLY A CA 1
ATOM 1476 C C . GLY A 1 201 ? -13.303 20.914 11.988 1.00 84.56 201 GLY A C 1
ATOM 1477 O O . GLY A 1 201 ? -13.309 22.136 11.875 1.00 84.56 201 GLY A O 1
ATOM 1478 N N . GLY A 1 202 ? -12.186 20.201 11.842 1.00 85.12 202 GLY A N 1
ATOM 1479 C CA . GLY A 1 202 ? -10.876 20.736 11.472 1.00 85.12 202 GLY A CA 1
ATOM 1480 C C . GLY A 1 202 ? -10.062 21.336 12.622 1.00 85.12 202 GLY A C 1
ATOM 1481 O O . GLY A 1 202 ? -8.956 21.810 12.383 1.00 85.12 202 GLY A O 1
ATOM 1482 N N . HIS A 1 203 ? -10.567 21.319 13.859 1.00 87.38 203 HIS A N 1
ATOM 1483 C CA . HIS A 1 203 ? -9.905 21.981 14.991 1.00 87.38 203 HIS A CA 1
ATOM 1484 C C . HIS A 1 203 ? -8.768 21.144 15.595 1.00 87.38 203 HIS A C 1
ATOM 1486 O O . HIS A 1 203 ? -7.912 21.684 16.293 1.00 87.38 203 HIS A O 1
ATOM 1492 N N . VAL A 1 204 ? -8.743 19.834 15.330 1.00 86.94 204 VAL A N 1
ATOM 1493 C CA . VAL A 1 204 ? -7.694 18.923 15.798 1.00 86.94 204 VAL A CA 1
ATOM 1494 C C . VAL A 1 204 ? -6.979 18.310 14.599 1.00 86.94 204 VAL A C 1
ATOM 1496 O O . VAL A 1 204 ? -7.559 17.549 13.825 1.00 86.94 204 VAL A O 1
ATOM 1499 N N . ALA A 1 205 ? -5.688 18.612 14.472 1.00 82.75 205 ALA A N 1
ATOM 1500 C CA . ALA A 1 205 ? -4.799 18.007 13.488 1.00 82.75 205 ALA A CA 1
ATOM 1501 C C . ALA A 1 205 ? -3.944 16.928 14.165 1.00 82.75 205 ALA A C 1
ATOM 1503 O O . ALA A 1 205 ? -2.821 17.194 14.583 1.00 82.75 205 ALA A O 1
ATOM 1504 N N . ALA A 1 206 ? -4.487 15.715 14.293 1.00 80.75 206 ALA A N 1
ATOM 1505 C CA . ALA A 1 206 ? -3.724 14.585 14.818 1.00 80.75 206 ALA A CA 1
ATOM 1506 C C . ALA A 1 206 ? -2.594 14.212 13.848 1.00 80.75 206 ALA A C 1
ATOM 1508 O O . ALA A 1 206 ? -2.823 14.031 12.647 1.00 80.75 206 ALA A O 1
ATOM 1509 N N . SER A 1 207 ? -1.373 14.098 14.362 1.00 82.25 207 SER A N 1
ATOM 1510 C CA . SER A 1 207 ? -0.257 13.554 13.599 1.00 82.25 207 SER A CA 1
ATOM 1511 C C . SER A 1 207 ? -0.363 12.030 13.498 1.00 82.25 207 SER A C 1
ATOM 1513 O O . SER A 1 207 ? -1.072 11.373 14.263 1.00 82.25 207 SER A O 1
ATOM 1515 N N . SER A 1 208 ? 0.375 11.449 12.554 1.00 70.81 208 SER A N 1
ATOM 1516 C CA . SER A 1 208 ? 0.478 9.996 12.402 1.00 70.81 208 SER A CA 1
ATOM 1517 C C . SER A 1 208 ? 0.994 9.300 13.668 1.00 70.81 208 SER A C 1
ATOM 1519 O O . SER A 1 208 ? 0.557 8.198 14.004 1.00 70.81 208 SER A O 1
ATOM 1521 N N . GLU A 1 209 ? 1.888 9.965 14.402 1.00 72.81 209 GLU A N 1
ATOM 1522 C CA . GLU A 1 209 ? 2.458 9.447 15.645 1.00 72.81 209 GLU A CA 1
ATOM 1523 C C . GLU A 1 209 ? 1.445 9.485 16.801 1.00 72.81 209 GLU A C 1
ATOM 1525 O O . GLU A 1 209 ? 1.373 8.540 17.588 1.00 72.81 209 GLU A O 1
ATOM 1530 N N . ASP A 1 210 ? 0.580 10.506 16.857 1.00 78.00 210 ASP A N 1
ATOM 1531 C CA . ASP A 1 210 ? -0.465 10.616 17.886 1.00 78.00 210 ASP A CA 1
ATOM 1532 C C . ASP A 1 210 ? -1.465 9.456 17.800 1.00 78.00 210 ASP A C 1
ATOM 1534 O O . ASP A 1 210 ? -1.853 8.869 18.815 1.00 78.00 210 ASP A O 1
ATOM 1538 N N . ILE A 1 211 ? -1.853 9.074 16.579 1.00 74.94 211 ILE A N 1
ATOM 1539 C CA . ILE A 1 211 ? -2.743 7.929 16.341 1.00 74.94 211 ILE A CA 1
ATOM 1540 C C . ILE A 1 211 ? -2.068 6.626 16.784 1.00 74.94 211 ILE A C 1
ATOM 1542 O O . ILE A 1 211 ? -2.691 5.787 17.447 1.00 74.94 211 ILE A O 1
ATOM 1546 N N . ARG A 1 212 ? -0.772 6.471 16.487 1.00 69.19 212 ARG A N 1
ATOM 1547 C CA . ARG A 1 212 ? 0.012 5.307 16.910 1.00 69.19 212 ARG A CA 1
ATOM 1548 C C . ARG A 1 212 ? 0.100 5.213 18.438 1.00 69.19 212 ARG A C 1
ATOM 1550 O O . ARG A 1 212 ? -0.123 4.130 18.982 1.00 69.19 212 ARG A O 1
ATOM 1557 N N . MET A 1 213 ? 0.352 6.320 19.138 1.00 75.06 213 MET A N 1
ATOM 1558 C CA . MET A 1 213 ? 0.399 6.340 20.609 1.00 75.06 213 MET A CA 1
ATOM 1559 C C . MET A 1 213 ? -0.948 6.153 21.280 1.00 75.06 213 MET A C 1
ATOM 1561 O O . MET A 1 213 ? -1.029 5.426 22.273 1.00 75.06 213 MET A O 1
ATOM 1565 N N . THR A 1 214 ? -2.016 6.692 20.700 1.00 76.06 214 THR A N 1
ATOM 1566 C CA . THR A 1 214 ? -3.382 6.457 21.187 1.00 76.06 214 THR A CA 1
ATOM 1567 C C . THR A 1 214 ? -3.694 4.961 21.237 1.00 76.06 214 THR A C 1
ATOM 1569 O O . THR A 1 214 ? -4.226 4.459 22.229 1.00 76.06 214 THR A O 1
ATOM 1572 N N . ARG A 1 215 ? -3.285 4.218 20.203 1.00 67.25 215 ARG A N 1
ATOM 1573 C CA . ARG A 1 215 ? -3.470 2.767 20.138 1.00 67.25 215 ARG A CA 1
ATOM 1574 C C . ARG A 1 215 ? -2.721 2.026 21.248 1.00 67.25 215 ARG A C 1
ATOM 1576 O O . ARG A 1 215 ? -3.292 1.144 21.885 1.00 67.25 215 ARG A O 1
ATOM 1583 N N . VAL A 1 216 ? -1.455 2.374 21.483 1.00 71.69 216 VAL A N 1
ATOM 1584 C CA . VAL A 1 216 ? -0.623 1.738 22.522 1.00 71.69 216 VAL A CA 1
ATOM 1585 C C . VAL A 1 216 ? -1.207 1.987 23.912 1.00 71.69 216 VAL A C 1
ATOM 1587 O O . VAL A 1 216 ? -1.388 1.043 24.684 1.00 71.69 216 VAL A O 1
ATOM 1590 N N . LEU A 1 217 ? -1.560 3.240 24.207 1.00 73.88 217 LEU A N 1
ATOM 1591 C CA . LEU A 1 217 ? -2.155 3.628 25.486 1.00 73.88 217 LEU A CA 1
ATOM 1592 C C . LEU A 1 217 ? -3.475 2.905 25.744 1.00 73.88 217 LEU A C 1
ATOM 1594 O O . LEU A 1 217 ? -3.710 2.419 26.850 1.00 73.88 217 LEU A O 1
ATOM 1598 N N . GLY A 1 218 ? -4.324 2.791 24.726 1.00 70.50 218 GLY A N 1
ATOM 1599 C CA . GLY A 1 218 ? -5.608 2.130 24.880 1.00 70.50 218 GLY A CA 1
ATOM 1600 C C . GLY A 1 218 ? -5.497 0.626 25.150 1.00 70.50 218 GLY A C 1
ATOM 1601 O O . GLY A 1 218 ? -6.247 0.113 25.980 1.00 70.50 218 GLY A O 1
ATOM 1602 N N . ILE A 1 219 ? -4.544 -0.087 24.527 1.00 70.12 219 ILE A N 1
ATOM 1603 C CA . ILE A 1 219 ? -4.316 -1.518 24.820 1.00 70.12 219 ILE A CA 1
ATOM 1604 C C . ILE A 1 219 ? -3.903 -1.691 26.286 1.00 70.12 219 ILE A C 1
ATOM 1606 O O . ILE A 1 219 ? -4.440 -2.553 26.984 1.00 70.12 219 ILE A O 1
ATOM 1610 N N . ALA A 1 220 ? -2.991 -0.846 26.775 1.00 72.75 220 ALA A N 1
ATOM 1611 C CA . ALA A 1 220 ? -2.573 -0.869 28.173 1.00 72.75 220 ALA A CA 1
ATOM 1612 C C . ALA A 1 220 ? -3.748 -0.568 29.119 1.00 72.75 220 ALA A C 1
ATOM 1614 O O . ALA A 1 220 ? -3.948 -1.279 30.104 1.00 72.75 220 ALA A O 1
ATOM 1615 N N . ALA A 1 221 ? -4.569 0.436 28.798 1.00 72.31 221 ALA A N 1
ATOM 1616 C CA . ALA A 1 221 ? -5.723 0.821 29.606 1.00 72.31 221 ALA A CA 1
ATOM 1617 C C . ALA A 1 221 ? -6.732 -0.327 29.780 1.00 72.31 221 ALA A C 1
ATOM 1619 O O . ALA A 1 221 ? -7.205 -0.553 30.894 1.00 72.31 221 ALA A O 1
ATOM 1620 N N . VAL A 1 222 ? -7.022 -1.095 28.721 1.00 71.19 222 VAL A N 1
ATOM 1621 C CA . VAL A 1 222 ? -7.939 -2.250 28.786 1.00 71.19 222 VAL A CA 1
ATOM 1622 C C . VAL A 1 222 ? -7.484 -3.288 29.812 1.00 71.19 222 VAL A C 1
ATOM 1624 O O . VAL A 1 222 ? -8.310 -3.809 30.562 1.00 71.19 222 VAL A O 1
ATOM 1627 N N . LEU A 1 223 ? -6.180 -3.547 29.915 1.00 71.88 223 LEU A N 1
ATOM 1628 C CA . LEU A 1 223 ? -5.644 -4.502 30.889 1.00 71.88 223 LEU A CA 1
ATOM 1629 C C . LEU A 1 223 ? -5.825 -4.011 32.333 1.00 71.88 223 LEU A C 1
ATOM 1631 O O . LEU A 1 223 ? -6.197 -4.791 33.211 1.00 71.88 223 LEU A O 1
ATOM 1635 N N . PHE A 1 224 ? -5.649 -2.711 32.581 1.00 74.12 224 PHE A N 1
ATOM 1636 C CA . PHE A 1 224 ? -5.867 -2.120 33.907 1.00 74.12 224 PHE A CA 1
ATOM 1637 C C . PHE A 1 224 ? -7.350 -2.042 34.302 1.00 74.12 224 PHE A C 1
ATOM 1639 O O . PHE A 1 224 ? -7.677 -2.047 35.491 1.00 74.12 224 PHE A O 1
ATOM 1646 N N . MET A 1 225 ? -8.267 -2.035 33.331 1.00 75.25 225 MET A N 1
ATOM 1647 C CA . MET A 1 225 ? -9.709 -1.996 33.586 1.00 75.25 225 MET A CA 1
ATOM 1648 C C . MET A 1 225 ? -10.264 -3.276 34.236 1.00 75.25 225 MET A C 1
ATOM 1650 O O . MET A 1 225 ? -11.326 -3.219 34.859 1.00 75.25 225 MET A O 1
ATOM 1654 N N . ALA A 1 226 ? -9.552 -4.408 34.176 1.00 74.56 226 ALA A N 1
ATOM 1655 C CA . ALA A 1 226 ? -10.005 -5.677 34.756 1.00 74.56 226 ALA A CA 1
ATOM 1656 C C . ALA A 1 226 ? -10.322 -5.578 36.264 1.00 74.56 226 ALA A C 1
ATOM 1658 O O . ALA A 1 226 ? -11.357 -6.070 36.722 1.00 74.56 226 ALA A O 1
ATOM 1659 N N . GLY A 1 227 ? -9.478 -4.883 37.035 1.00 74.50 227 GLY A N 1
ATOM 1660 C CA . GLY A 1 227 ? -9.695 -4.679 38.472 1.00 74.50 227 GLY A CA 1
ATOM 1661 C C . GLY A 1 227 ? -10.923 -3.814 38.781 1.00 74.50 227 GLY A C 1
ATOM 1662 O O . GLY A 1 227 ? -11.654 -4.082 39.735 1.00 74.50 227 GLY A O 1
ATOM 1663 N N . LEU A 1 228 ? -11.203 -2.816 37.938 1.00 75.94 228 LEU A N 1
ATOM 1664 C CA . LEU A 1 228 ? -12.365 -1.938 38.097 1.00 75.94 228 LEU A CA 1
ATOM 1665 C C . LEU A 1 228 ? -13.677 -2.660 37.765 1.00 75.94 228 LEU A C 1
ATOM 1667 O O . LEU A 1 228 ? -14.675 -2.465 38.457 1.00 75.94 228 LEU A O 1
ATOM 1671 N N . LEU A 1 229 ? -13.673 -3.554 36.773 1.00 77.00 229 LEU A N 1
ATOM 1672 C CA . LEU A 1 229 ? -14.835 -4.394 36.455 1.00 77.00 229 LEU A CA 1
ATOM 1673 C C . LEU A 1 229 ? -15.207 -5.316 37.618 1.00 77.00 229 LEU A C 1
ATOM 1675 O O .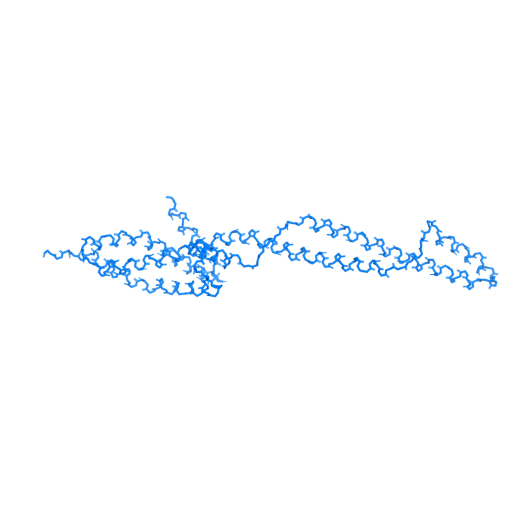 LEU A 1 229 ? -16.387 -5.438 37.958 1.00 77.00 229 LEU A O 1
ATOM 1679 N N . LEU A 1 230 ? -14.206 -5.914 38.273 1.00 78.94 230 LEU A N 1
ATOM 1680 C CA . LEU A 1 230 ? -14.414 -6.696 39.493 1.00 78.94 230 LEU A CA 1
ATOM 1681 C C . LEU A 1 230 ? -15.015 -5.833 40.613 1.00 78.94 230 LEU A C 1
ATOM 1683 O O . LEU A 1 230 ? -15.973 -6.256 41.263 1.00 78.94 230 LEU A O 1
ATOM 1687 N N . ALA A 1 231 ? -14.518 -4.606 40.797 1.00 75.62 231 ALA A N 1
ATOM 1688 C CA . ALA A 1 231 ? -15.053 -3.662 41.780 1.00 75.62 231 ALA A CA 1
ATOM 1689 C C . ALA A 1 231 ? -16.510 -3.245 41.488 1.00 75.62 231 ALA A C 1
ATOM 1691 O O . ALA A 1 231 ? -17.314 -3.114 42.412 1.00 75.62 231 ALA A O 1
ATOM 1692 N N . PHE A 1 232 ? -16.904 -3.084 40.221 1.00 77.12 232 PHE A N 1
ATOM 1693 C CA . PHE A 1 232 ? -18.308 -2.833 39.873 1.00 77.12 232 PHE A CA 1
ATOM 1694 C C . PHE A 1 232 ? -19.199 -4.044 40.139 1.00 77.12 232 PHE A C 1
ATOM 1696 O O . PHE A 1 232 ? -20.292 -3.892 40.688 1.00 77.12 232 PHE A O 1
ATOM 1703 N N . GLY A 1 233 ? -18.728 -5.248 39.808 1.00 79.00 233 GLY A N 1
ATOM 1704 C CA . GLY A 1 233 ? -19.453 -6.485 40.092 1.00 79.00 233 GLY A CA 1
ATOM 1705 C C . GLY A 1 233 ? -19.743 -6.663 41.585 1.00 79.00 233 GLY A C 1
ATOM 1706 O O . GLY A 1 233 ? -20.865 -7.004 41.965 1.00 79.00 233 GLY A O 1
ATOM 1707 N N . THR A 1 234 ? -18.768 -6.370 42.451 1.00 80.81 234 THR A N 1
ATOM 1708 C CA . THR A 1 234 ? -18.966 -6.418 43.908 1.00 80.81 234 THR A CA 1
ATOM 1709 C C . THR A 1 234 ? -19.873 -5.292 44.401 1.00 80.81 234 THR A C 1
ATOM 1711 O O . THR A 1 234 ? -20.773 -5.547 45.203 1.00 80.81 234 THR A O 1
ATOM 1714 N N . ALA A 1 235 ? -19.722 -4.071 43.879 1.00 77.75 235 ALA A N 1
ATOM 1715 C CA . ALA A 1 235 ? -20.571 -2.934 44.234 1.00 77.75 235 ALA A CA 1
ATOM 1716 C C . ALA A 1 235 ? -22.054 -3.156 43.884 1.00 77.75 235 ALA A C 1
ATOM 1718 O O . ALA A 1 235 ? -22.930 -2.742 44.645 1.00 77.75 235 ALA A O 1
ATOM 1719 N N . LEU A 1 236 ? -22.354 -3.831 42.771 1.00 82.69 236 LEU A N 1
ATOM 1720 C CA . LEU A 1 236 ? -23.727 -4.162 42.372 1.00 82.69 236 LEU A CA 1
ATOM 1721 C C . LEU A 1 236 ? -24.389 -5.190 43.303 1.00 82.69 236 LEU A C 1
ATOM 1723 O O . LEU A 1 236 ? -25.606 -5.134 43.501 1.00 82.69 236 LEU A O 1
ATOM 1727 N N . ARG A 1 237 ? -23.599 -6.094 43.898 1.00 85.94 237 ARG A N 1
ATOM 1728 C CA . ARG A 1 237 ? -24.075 -7.115 44.847 1.00 85.94 237 ARG A CA 1
ATOM 1729 C C . ARG A 1 237 ? -24.341 -6.574 46.249 1.00 85.94 237 ARG A C 1
ATOM 1731 O O . ARG A 1 237 ? -25.060 -7.214 47.008 1.00 85.94 237 ARG A O 1
ATOM 1738 N N . GLN A 1 238 ? -23.775 -5.423 46.607 1.00 82.94 238 GLN A N 1
ATOM 1739 C CA . GLN A 1 238 ? -24.006 -4.847 47.926 1.00 82.94 238 GLN A CA 1
ATOM 1740 C C . GLN A 1 238 ? -25.456 -4.350 48.057 1.00 82.94 238 GLN A C 1
ATOM 1742 O O . GLN A 1 238 ? -25.931 -3.625 47.172 1.00 82.94 238 GLN A O 1
ATOM 1747 N N . PRO A 1 239 ? -26.160 -4.703 49.148 1.00 74.56 239 PRO A N 1
ATOM 1748 C CA . PRO A 1 239 ? -27.494 -4.184 49.415 1.00 74.56 239 PRO A CA 1
ATOM 1749 C C . PRO A 1 239 ? -27.440 -2.663 49.591 1.00 74.56 239 PRO A C 1
ATOM 1751 O O . PRO A 1 239 ? -26.451 -2.108 50.075 1.00 74.56 239 PRO A O 1
ATOM 1754 N N . VAL A 1 240 ? -28.503 -1.980 49.164 1.00 76.62 240 VAL A N 1
ATOM 1755 C CA . VAL A 1 240 ? -28.642 -0.538 49.384 1.00 76.62 240 VAL A CA 1
ATOM 1756 C C . VAL A 1 240 ? -28.840 -0.333 50.889 1.00 76.62 240 VAL A C 1
ATOM 1758 O O . VAL A 1 240 ? -29.787 -0.913 51.429 1.00 76.62 240 VAL A O 1
ATOM 1761 N N . PRO A 1 241 ? -27.954 0.407 51.584 1.00 70.50 241 PRO A N 1
ATOM 1762 C CA . PRO A 1 241 ? -28.194 0.751 52.979 1.00 70.50 241 PRO A CA 1
ATOM 1763 C C . PRO A 1 241 ? -29.502 1.546 53.043 1.00 70.50 241 PRO A C 1
ATOM 1765 O O . PRO A 1 241 ? -29.670 2.504 52.286 1.00 70.50 241 PRO A O 1
ATOM 1768 N N . LYS A 1 242 ? -30.445 1.052 53.851 1.00 63.69 242 LYS A N 1
ATOM 1769 C CA . LYS A 1 242 ? -31.743 1.694 54.082 1.00 63.69 242 LYS A CA 1
ATOM 1770 C C . LYS A 1 242 ? -31.573 2.988 54.862 1.00 63.69 242 LYS A C 1
ATOM 1772 O O . LYS A 1 242 ? -30.685 3.007 55.743 1.00 63.69 242 LYS A O 1
#

pLDDT: mean 81.58, std 12.39, range [42.72, 96.5]

Sequence (242 aa):
MTAAVGLYLNASFLWKFGRTSESGVVFAVVGLVTDTITLVLPATVMVLWQRSRRGLALTGCGMYAIAVAMTLLTAVGFAATNIDDAVAGRDAASARRATLHDDIVRLKSERTGLVFAPIEPGAVAAAQIGRDQECGRVGPNCRQRVAELNAVLRDKAAADRAAEIDARIVTQEASLNALPALASPDPQTEAARAAVMWLSGGHVAASSEDIRMTRVLGIAAVLFMAGLLLAFGTALRQPVPK

Secondary structure (DSSP, 8-state):
-HHHHHHHHHHHHHHTT-SSHHHHHHHHHHHHHHHHHHHHHHHHHHHHHHTT-HHHHHHHHHHHHHHHHHHHHHHHHHHHHHHHHHHHHHHHHHHHHHHHHHHHHHHHHHHHH-------TTHHHHHHHHHHHHHTTT-TTHHHHHHHHHHHHHHHHHHHHHHHHHHHHHHHHHHHHTSPP---S-HHHHHHHHHHHHHTTT-----HHHHHHHHHHHHHHHHHHHHHHHHHHHHHHSPPP-

Foldseek 3Di:
DVLVVLLVLLLCLQLVPDPDNVSSNVRSVLRNLLSVLLVCLVVLLVVCVVLVVVVLSVVSVVSNVLSVVLSVLSVLLSVQVVVVVVCVLVVVLVVLLVVLVVLLVVLVVVLVPQDADDDDVCLLVVLVVVLCVQVVVVHPCNVVSVVSNVNNVVRVVSVVVSVVSVVVSVVSVVVSVPGDDHDDDDRSLVSVQVVVCVVVVNPDRDDSVNSVVSNVVSSVVSVVCPVSVVVSVVVVPDDRDD